Protein AF-A0A1V9YL66-F1 (afdb_monomer)

Sequence (326 aa):
MKLTAFVGAGLKQDRLPFLRGTVTDGTGNHASHRTRFNYDLHEAI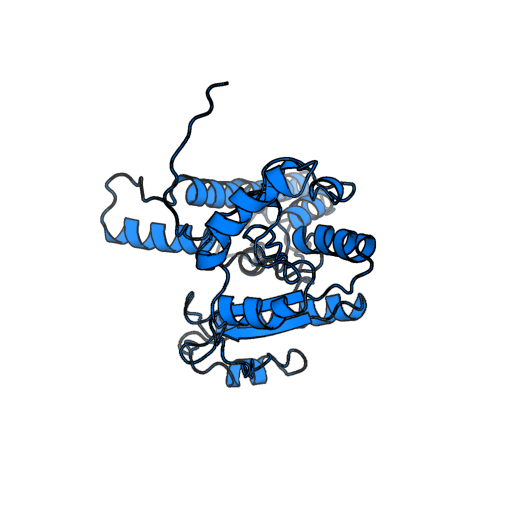PAANALNQPLRVLFTVNTTATPMSERHLAFHLEGLVDVRAALVRKHIPFHAVHCAAEGPSPVDVVAALGRKASVVAVSPAPVLQVEADVVVHVAIGSKREEYSNGTIRPKFKALLPQYLGPQNVPLALSLPPLNLGASVDELLAHAPDVDRSVARVRPYLGGESTFLADKLLDYETEHNKPDKKDATSNVSPYLRYGNISPVDVALRVPATQGPEPSMTLSRNHMIDEMVVRRELAVNFCWYNRHGGFGSGGEAAGEIRRRTCASIVGRPTGVFEKRGYSI

Organism: Achlya hypogyna (NCBI:txid1202772)

Mean predicted aligned error: 12.2 Å

InterPro domains:
  IPR014729 Rossmann-like alpha/beta/alpha sandwich fold [G3DSA:3.40.50.620] (29-137)
  IPR036134 Cryptochrome/DNA photolyase, FAD-binding domain-like superfamily [SSF48173] (210-293)
  IPR036155 Cryptochrome/photolyase, N-terminal domain superfamily [SSF52425] (33-177)
  IPR052219 DNA Photolyase Class-2 [PTHR10211] (32-290)

Solvent-accessible surface area (backbone atoms only — not comparable to full-atom values): 19749 Å² total; per-residue (Å²): 134,68,76,82,76,44,71,46,94,89,60,62,70,83,78,59,74,81,55,84,86,67,64,58,67,77,52,42,58,56,44,65,36,31,76,67,85,24,66,70,61,59,38,47,52,55,44,22,59,77,68,75,45,88,60,73,47,79,44,68,49,51,46,62,88,49,75,36,34,35,32,56,48,48,35,50,48,35,12,51,36,44,38,42,58,56,31,52,78,68,74,33,54,69,46,39,32,65,20,45,87,93,50,59,51,64,65,54,52,49,53,66,66,42,75,82,41,81,63,42,79,50,76,88,50,51,69,46,77,57,67,83,92,50,81,61,53,62,73,76,52,36,94,61,92,66,96,45,72,81,71,45,46,63,46,41,61,72,47,43,75,83,57,63,68,88,81,84,66,81,92,70,77,80,69,64,64,53,64,66,85,55,54,65,68,59,58,52,72,72,46,88,80,49,40,70,89,43,64,66,62,78,99,61,74,37,29,63,85,78,75,71,72,91,39,40,62,52,24,62,86,32,49,87,41,90,90,55,71,88,24,56,77,82,50,63,68,37,54,58,50,18,16,43,36,63,66,56,49,66,56,46,50,74,68,59,84,68,66,78,67,51,30,58,51,11,36,52,49,51,44,44,53,62,45,52,52,45,49,49,53,51,51,51,26,60,79,42,67,84,66,82,66,79,92,59,60,70,69,60,48,50,53,49,51,53,53,20,26,42,67,64,30,44,71,76,61,86,81,76,82,76,79,77,79,131

Nearest PDB structures (foldseek):
  8oy8-assembly1_A  TM=5.706E-01  e=8.422E-08  Methanosarcina mazei Go1
  7ye0-assembly1_A  TM=5.819E-01  e=7.953E-08  Methanosarcina mazei Go1
  8oy9-assembly1_A  TM=5.732E-01  e=1.494E-07  Methanosarcina mazei Go1
  4cdn-assembly1_A  TM=5.759E-01  e=1.989E-07  Methanosarcina mazei Go1
  1irx-assembly1_A  TM=5.275E-01  e=5.178E+00  Pyrococcus horikoshii

Radius of gyration: 22.97 Å; Cα contacts (8 Å, |Δi|>4): 383; chains: 1; bounding box: 64×50×69 Å

Secondary structure (DSSP, 8-state):
--GGGG--TT--GGGS---TTPPB-S--------STT-HHHHHHHHHHHHTT----EEEEEETTTS--BHHHHHHHHHHHHHHHHHHHTTT--EEEEEE-TTS--HHHHHHHHHTT-S-B--SSSPPB----SSSS-HHHH-SS---SHHHHHHHHHHHHHHH-S-----S-----B--TTS-HHHHHHT-TT-BTTS---SSS--STT---GGGSTTHHHHTT-TTSS--S---HHHHHHTSS-HHHHHHHHHH---STTHHHHHHHHHHIIIIIIHHHHHHHHHHTTT----SS-HHHHHHHHHHHHHHH--BSS---------

Foldseek 3Di:
DDLLVQQDPPDDPVVAPQPPDFDFPPLALPDQLAPPPPVLNVSQVSVCVVVVHAAEAEEEAECPSPPAAQALLLQLLLSNLQSCVVCVVVVHHYWYFYAYPPADDPVRVCVLVCLPPQWAQDPPDHTDGDDNPDQDDPCQQDVDDDPDCVVSVVSVVVCNVVRDDPPPPPNDRPRVIQPSVDDSVVSSVPHPRHHHPDHHDDVRHHALPDDQLPLQLCQLPPVPPPPDDPNHRPCVSCVLNNRYDLVNLLVVLVVRDDDPDSSVNSSVVSNCVSPVVVVVLLVVLVVCQPQPDPDDDPVVSVVSNSVSCNNPGHTPDDPPPPDDDD

pLDDT: mean 71.87, std 18.45, range [24.72, 95.12]

Structure (mmCIF, N/CA/C/O backbone):
data_AF-A0A1V9YL66-F1
#
_entry.id   AF-A0A1V9YL66-F1
#
loop_
_atom_site.group_PDB
_atom_site.id
_atom_site.type_symbol
_atom_site.label_atom_id
_atom_site.label_alt_id
_atom_site.label_comp_id
_atom_site.label_asym_id
_atom_site.label_entity_id
_atom_site.label_seq_id
_atom_site.pdbx_PDB_ins_code
_atom_site.Cartn_x
_atom_site.Cartn_y
_atom_site.Cartn_z
_atom_site.occupancy
_atom_site.B_iso_or_equiv
_atom_site.auth_seq_id
_atom_site.auth_comp_id
_atom_site.auth_asym_id
_atom_site.auth_atom_id
_atom_site.pdbx_PDB_model_num
ATOM 1 N N . MET A 1 1 ? -27.758 -2.583 -10.943 1.00 39.78 1 MET A N 1
ATOM 2 C CA . MET A 1 1 ? -27.477 -2.526 -9.489 1.00 39.78 1 MET A CA 1
ATOM 3 C C . MET A 1 1 ? -26.640 -1.279 -9.213 1.00 39.78 1 MET A C 1
ATOM 5 O O . MET A 1 1 ? -25.681 -1.060 -9.940 1.00 39.78 1 MET A O 1
ATOM 9 N N . LYS A 1 2 ? -27.021 -0.398 -8.275 1.00 35.53 2 LYS A N 1
ATOM 10 C CA . LYS A 1 2 ? -26.207 0.796 -7.965 1.00 35.53 2 LYS A CA 1
ATOM 11 C C . LYS A 1 2 ? -25.038 0.376 -7.070 1.00 35.53 2 LYS A C 1
ATOM 13 O O . LYS A 1 2 ? -25.283 -0.185 -6.010 1.00 35.53 2 LYS A O 1
ATOM 18 N N . LEU A 1 3 ? -23.799 0.682 -7.466 1.00 40.50 3 LEU A N 1
ATOM 19 C CA . LEU A 1 3 ? -22.595 0.369 -6.678 1.00 40.50 3 LEU A CA 1
ATOM 20 C C . LEU A 1 3 ? -22.599 0.983 -5.263 1.00 40.50 3 LEU A C 1
ATOM 22 O O . LEU A 1 3 ? -21.944 0.468 -4.367 1.00 40.50 3 LEU A O 1
ATOM 26 N N . THR A 1 4 ? -23.393 2.032 -5.028 1.00 41.69 4 THR A N 1
ATOM 27 C CA . THR A 1 4 ? -23.610 2.619 -3.694 1.00 41.69 4 THR A CA 1
ATOM 28 C C . THR A 1 4 ? -24.264 1.655 -2.698 1.00 41.69 4 THR A C 1
ATOM 30 O O . THR A 1 4 ? -24.283 1.947 -1.509 1.00 41.69 4 THR A O 1
ATOM 33 N N . ALA A 1 5 ? -24.809 0.526 -3.160 1.00 44.84 5 ALA A N 1
ATOM 34 C CA . ALA A 1 5 ? -25.369 -0.518 -2.306 1.00 44.84 5 ALA A CA 1
ATOM 35 C C . ALA A 1 5 ? -24.302 -1.427 -1.661 1.00 44.84 5 ALA A C 1
ATOM 37 O O . ALA A 1 5 ? -24.663 -2.262 -0.838 1.00 44.84 5 ALA A O 1
ATOM 38 N N . PHE A 1 6 ? -23.020 -1.288 -2.025 1.00 47.62 6 PHE A N 1
ATOM 39 C CA . PHE A 1 6 ? -21.940 -2.148 -1.524 1.00 47.62 6 PHE A CA 1
ATOM 40 C C . PHE A 1 6 ? -21.146 -1.570 -0.351 1.00 47.62 6 PHE A C 1
ATOM 42 O O . PHE A 1 6 ? -20.291 -2.285 0.156 1.00 47.62 6 PHE A O 1
ATOM 49 N N . VAL A 1 7 ? -21.436 -0.338 0.097 1.00 45.75 7 VAL A N 1
ATOM 50 C CA . VAL A 1 7 ? -20.696 0.282 1.209 1.00 45.75 7 VAL A CA 1
ATOM 51 C C . VAL A 1 7 ? -20.862 -0.569 2.464 1.00 45.75 7 VAL A C 1
ATOM 53 O O . VAL A 1 7 ? -21.953 -0.632 3.037 1.00 45.75 7 VAL A O 1
ATOM 56 N N . GLY A 1 8 ? -19.785 -1.244 2.869 1.00 47.09 8 GLY A N 1
ATOM 57 C CA . GLY A 1 8 ? -19.780 -2.106 4.043 1.00 47.09 8 GLY A CA 1
ATOM 58 C C . GLY A 1 8 ? -20.113 -1.331 5.322 1.00 47.09 8 GLY A C 1
ATOM 59 O O . GLY A 1 8 ? -19.800 -0.144 5.458 1.00 47.09 8 GLY A O 1
ATOM 60 N N . ALA A 1 9 ? -20.735 -2.004 6.295 1.00 43.91 9 ALA A N 1
ATOM 61 C CA . ALA A 1 9 ? -21.016 -1.409 7.600 1.00 43.91 9 ALA A CA 1
ATOM 62 C C . ALA A 1 9 ? -19.718 -0.858 8.233 1.00 43.91 9 ALA A C 1
ATOM 64 O O . ALA A 1 9 ? -18.740 -1.585 8.385 1.00 43.91 9 ALA A O 1
ATOM 65 N N . GLY A 1 10 ? -19.706 0.432 8.591 1.00 42.25 10 GLY A N 1
ATOM 66 C CA . GLY A 1 10 ? -18.566 1.100 9.237 1.00 42.25 10 GLY A CA 1
ATOM 67 C C . GLY A 1 10 ? -17.647 1.916 8.315 1.00 42.25 10 GLY A C 1
ATOM 68 O O . GLY A 1 10 ? -16.822 2.678 8.825 1.00 42.25 10 GLY A O 1
ATOM 69 N N . LEU A 1 11 ? -17.799 1.842 6.986 1.00 41.91 11 LEU A N 1
ATOM 70 C CA . LEU A 1 11 ? -17.103 2.747 6.067 1.00 41.91 11 LEU A CA 1
ATOM 71 C C . LEU A 1 11 ? -17.924 4.031 5.854 1.00 41.91 11 LEU A C 1
ATOM 73 O O . LEU A 1 11 ? -19.097 3.980 5.488 1.00 41.91 11 LEU A O 1
ATOM 77 N N . LYS A 1 12 ? -17.316 5.207 6.053 1.00 41.16 12 LYS A N 1
ATOM 78 C CA . LYS A 1 12 ? -17.961 6.475 5.670 1.00 41.16 12 LYS A CA 1
ATOM 79 C C . LYS A 1 12 ? -18.034 6.566 4.143 1.00 41.16 12 LYS A C 1
ATOM 81 O O . LYS A 1 12 ? -17.006 6.401 3.491 1.00 41.16 12 LYS A O 1
ATOM 86 N N . GLN A 1 13 ? -19.210 6.888 3.598 1.00 39.47 13 GLN A N 1
ATOM 87 C CA . GLN A 1 13 ? -19.434 7.025 2.148 1.00 39.47 13 GLN A CA 1
ATOM 88 C C . GLN A 1 13 ? -18.442 7.998 1.484 1.00 39.47 13 GLN A C 1
ATOM 90 O O . GLN A 1 13 ? -17.971 7.729 0.384 1.00 39.47 13 GLN A O 1
ATOM 95 N N . ASP A 1 14 ? -18.024 9.052 2.193 1.00 43.09 14 ASP A N 1
ATOM 96 C CA . ASP A 1 14 ? -17.070 10.060 1.700 1.00 43.09 14 ASP A CA 1
ATOM 97 C C . ASP A 1 14 ? -15.644 9.523 1.470 1.00 43.09 14 ASP A C 1
ATOM 99 O O . ASP A 1 14 ? -14.830 10.182 0.826 1.00 43.09 14 ASP A O 1
ATOM 103 N N . ARG A 1 15 ? -15.315 8.324 1.979 1.00 43.88 15 ARG A N 1
ATOM 104 C CA . ARG A 1 15 ? -14.031 7.655 1.692 1.00 43.88 15 ARG A CA 1
ATOM 105 C C . ARG A 1 15 ? -13.979 7.024 0.303 1.00 43.88 15 ARG A C 1
ATOM 107 O O . ARG A 1 15 ? -12.892 6.675 -0.145 1.00 43.88 15 ARG A O 1
ATOM 114 N N . LEU A 1 16 ? -15.122 6.889 -0.365 1.00 47.81 16 LEU A N 1
ATOM 115 C CA . LEU A 1 16 ? -15.238 6.390 -1.729 1.00 47.81 16 LEU A CA 1
ATOM 116 C C . LEU A 1 16 ? -15.661 7.551 -2.635 1.00 47.81 16 LEU A C 1
ATOM 118 O O . LEU A 1 16 ? -16.835 7.636 -3.008 1.00 47.81 16 LEU A O 1
ATOM 122 N N . PRO A 1 17 ? -14.753 8.478 -3.002 1.00 44.56 17 PRO A N 1
ATOM 123 C CA . PRO A 1 17 ? -15.073 9.447 -4.033 1.00 44.56 17 PRO A CA 1
ATOM 124 C C . PRO A 1 17 ? -15.334 8.676 -5.332 1.00 44.56 17 PRO A C 1
ATOM 126 O O . PRO A 1 17 ? -14.414 8.210 -6.002 1.00 44.56 17 PRO A O 1
ATOM 129 N N . PHE A 1 18 ? -16.611 8.509 -5.681 1.00 39.12 18 PHE A N 1
ATOM 130 C CA . PHE A 1 18 ? -17.033 7.904 -6.938 1.00 39.12 18 PHE A CA 1
ATOM 131 C C . PHE A 1 18 ? -16.699 8.859 -8.089 1.00 39.12 18 PHE A C 1
ATOM 133 O O . PHE A 1 18 ? -17.558 9.578 -8.599 1.00 39.12 18 PHE A O 1
ATOM 140 N N . LEU A 1 19 ? -15.440 8.878 -8.517 1.00 33.19 19 LEU A N 1
ATOM 141 C CA . LEU A 1 19 ? -15.048 9.542 -9.750 1.00 33.19 19 LEU A CA 1
ATOM 142 C C . LEU A 1 19 ? -15.409 8.620 -10.913 1.00 33.19 19 LEU A C 1
ATOM 144 O O . LEU A 1 19 ? -14.690 7.682 -11.247 1.00 33.19 19 LEU A O 1
ATOM 148 N N . ARG A 1 20 ? -16.565 8.864 -11.532 1.00 30.34 20 ARG A N 1
ATOM 149 C CA . ARG A 1 20 ? -16.892 8.240 -12.817 1.00 30.34 20 ARG A CA 1
ATOM 150 C C . ARG A 1 20 ? -15.917 8.765 -13.874 1.00 30.34 20 ARG A C 1
ATOM 152 O O . ARG A 1 20 ? -16.016 9.920 -14.267 1.00 30.34 20 ARG A O 1
ATOM 159 N N . GLY A 1 21 ? -15.026 7.903 -14.362 1.00 31.45 21 GLY A N 1
ATOM 160 C CA . GLY A 1 21 ? -14.391 8.081 -15.671 1.00 31.45 21 GLY A CA 1
ATOM 161 C C . GLY A 1 21 ? -13.196 9.035 -15.764 1.00 31.45 21 GLY A C 1
ATOM 162 O O . GLY A 1 21 ? -12.987 9.601 -16.832 1.00 31.45 21 GLY A O 1
ATOM 163 N N . THR A 1 22 ? -12.380 9.203 -14.720 1.00 32.69 22 THR A N 1
ATOM 164 C CA . THR A 1 22 ? -11.077 9.881 -14.871 1.00 32.69 22 THR A CA 1
ATOM 165 C C . THR A 1 22 ? -9.938 8.871 -14.879 1.00 32.69 22 THR A C 1
ATOM 167 O O . THR A 1 22 ? -9.706 8.192 -13.880 1.00 32.69 22 THR A O 1
ATOM 170 N N . VAL A 1 23 ? -9.218 8.802 -16.001 1.00 35.94 23 VAL A N 1
ATOM 171 C CA . VAL A 1 23 ? -7.946 8.082 -16.114 1.00 35.94 23 VAL A CA 1
ATOM 172 C C . VAL A 1 23 ? -6.926 8.809 -15.236 1.00 35.94 23 VAL A C 1
ATOM 174 O O . VAL A 1 23 ? -6.633 9.986 -15.448 1.00 35.94 23 VAL A O 1
ATOM 177 N N . THR A 1 24 ? -6.425 8.131 -14.210 1.00 39.22 24 THR A N 1
ATOM 178 C CA . THR A 1 24 ? -5.168 8.510 -13.564 1.00 39.22 24 THR A CA 1
ATOM 179 C C . THR A 1 24 ? -4.056 7.743 -14.264 1.00 39.22 24 THR A C 1
ATOM 181 O O . THR A 1 24 ? -4.248 6.602 -14.680 1.00 39.22 24 THR A O 1
ATOM 184 N N . ASP A 1 25 ? -2.891 8.356 -14.436 1.00 40.31 25 ASP A N 1
ATOM 185 C CA . ASP A 1 25 ? -1.799 7.789 -15.235 1.00 40.31 25 ASP A CA 1
ATOM 186 C C . ASP A 1 25 ? -1.027 6.651 -14.547 1.00 40.31 25 ASP A C 1
ATOM 188 O O . ASP A 1 25 ? 0.090 6.324 -14.936 1.00 40.31 25 ASP A O 1
ATOM 192 N N . GLY A 1 26 ? -1.610 6.040 -13.512 1.00 41.19 26 GLY A N 1
ATOM 193 C CA . GLY A 1 26 ? -1.010 4.911 -12.806 1.00 41.19 26 GLY A CA 1
ATOM 194 C C . GLY A 1 26 ? 0.304 5.234 -12.083 1.00 41.19 26 GLY A C 1
ATOM 195 O O . GLY A 1 26 ? 0.971 4.308 -11.637 1.00 41.19 26 GLY A O 1
ATOM 196 N N . THR A 1 27 ? 0.695 6.509 -11.938 1.00 39.66 27 THR A N 1
ATOM 197 C CA . THR A 1 27 ? 1.982 6.890 -11.317 1.00 39.66 27 THR A CA 1
ATOM 198 C C . THR A 1 27 ? 1.946 6.988 -9.787 1.00 39.66 27 THR A C 1
ATOM 200 O O . THR A 1 27 ? 2.979 7.220 -9.158 1.00 39.66 27 THR A O 1
ATOM 203 N N . GLY A 1 28 ? 0.776 6.837 -9.158 1.00 41.44 28 GLY A N 1
ATOM 204 C CA . GLY A 1 28 ? 0.654 6.919 -7.702 1.00 41.44 28 GLY A CA 1
ATOM 205 C C . GLY A 1 28 ? 1.204 5.661 -7.029 1.00 41.44 28 GLY A C 1
ATOM 206 O O . GLY A 1 28 ? 0.631 4.588 -7.177 1.00 41.44 28 GLY A O 1
ATOM 207 N N . ASN A 1 29 ? 2.262 5.798 -6.225 1.00 47.28 29 ASN A N 1
ATOM 208 C CA . ASN A 1 29 ? 2.879 4.678 -5.495 1.00 47.28 29 ASN A CA 1
ATOM 209 C C . ASN A 1 29 ? 2.152 4.318 -4.186 1.00 47.28 29 ASN A C 1
ATOM 211 O O . ASN A 1 29 ? 2.674 3.558 -3.371 1.00 47.28 29 ASN A O 1
ATOM 215 N N . HIS A 1 30 ? 0.959 4.868 -3.949 1.00 52.59 30 HIS A N 1
ATOM 216 C CA . HIS A 1 30 ? 0.175 4.597 -2.746 1.00 52.59 30 HIS A CA 1
ATOM 217 C C . HIS A 1 30 ? -0.692 3.357 -2.919 1.00 52.59 30 HIS A C 1
ATOM 219 O O . HIS A 1 30 ? -1.918 3.424 -2.935 1.00 52.59 30 HIS A O 1
ATOM 225 N N . ALA A 1 31 ? -0.033 2.213 -3.023 1.00 61.22 31 ALA A N 1
ATOM 226 C CA . ALA A 1 31 ? -0.700 0.940 -2.872 1.00 61.22 31 ALA A CA 1
ATOM 227 C C . ALA A 1 31 ? -0.793 0.571 -1.389 1.00 61.22 31 ALA A C 1
ATOM 229 O O . ALA A 1 31 ? 0.156 0.719 -0.621 1.00 61.22 31 ALA A O 1
ATOM 230 N N . SER A 1 32 ? -1.954 0.081 -0.966 1.00 73.00 32 SER A N 1
ATOM 231 C CA . SER A 1 32 ? -2.136 -0.450 0.383 1.00 73.00 32 SER A CA 1
ATOM 232 C C . SER A 1 32 ? -1.614 -1.888 0.443 1.00 73.00 32 SER A C 1
ATOM 234 O O . SER A 1 32 ? -2.398 -2.818 0.275 1.00 73.00 32 SER A O 1
ATOM 236 N N . HIS A 1 33 ? -0.306 -2.077 0.672 1.00 80.94 33 HIS A N 1
ATOM 237 C CA . HIS A 1 33 ? 0.353 -3.394 0.802 1.00 80.94 33 HIS A CA 1
ATOM 238 C C . HIS A 1 33 ? 0.027 -4.078 2.125 1.00 80.94 33 HIS A C 1
ATOM 240 O O . HIS A 1 33 ? 0.899 -4.421 2.919 1.00 80.94 33 HIS A O 1
ATOM 246 N N . ARG A 1 34 ? -1.264 -4.227 2.381 1.00 85.88 34 ARG A N 1
ATOM 247 C CA . ARG A 1 34 ? -1.788 -4.792 3.607 1.00 85.88 34 ARG A CA 1
ATOM 248 C C . ARG A 1 34 ? -3.172 -5.369 3.376 1.00 85.88 34 ARG A C 1
ATOM 250 O O . ARG A 1 34 ? -3.897 -4.954 2.475 1.00 85.88 34 ARG A O 1
ATOM 257 N N . THR A 1 35 ? -3.574 -6.274 4.241 1.00 85.38 35 THR A N 1
ATOM 258 C CA . THR A 1 35 ? -4.900 -6.865 4.339 1.00 85.38 35 THR A CA 1
ATOM 259 C C . THR A 1 35 ? -5.673 -6.242 5.496 1.00 85.38 35 THR A C 1
ATOM 261 O O . THR A 1 35 ? -6.892 -6.090 5.417 1.00 85.38 35 THR A O 1
ATOM 264 N N . ARG A 1 36 ? -4.980 -5.817 6.560 1.00 81.50 36 ARG A N 1
ATOM 265 C CA . ARG A 1 36 ? -5.571 -5.115 7.705 1.00 81.50 36 ARG A CA 1
ATOM 266 C C . ARG A 1 36 ? -5.806 -3.644 7.394 1.00 81.50 36 ARG A C 1
ATOM 268 O O . ARG A 1 36 ? -4.927 -2.963 6.874 1.00 81.50 36 ARG A O 1
ATOM 275 N N . PHE A 1 37 ? -6.986 -3.128 7.749 1.00 75.56 37 PHE A N 1
ATOM 276 C CA . PHE A 1 37 ? -7.368 -1.732 7.477 1.00 75.56 37 PHE A CA 1
ATOM 277 C C . PHE A 1 37 ? -7.086 -1.319 6.016 1.00 75.56 37 PHE A C 1
ATOM 279 O O . PHE A 1 37 ? -6.631 -0.204 5.728 1.00 75.56 37 PHE A O 1
ATOM 286 N N . ASN A 1 38 ? -7.298 -2.263 5.097 1.00 78.19 38 ASN A N 1
ATOM 287 C CA . ASN A 1 38 ? -7.313 -2.029 3.666 1.00 78.19 38 ASN A CA 1
ATOM 288 C C . ASN A 1 38 ? -8.772 -1.860 3.250 1.00 78.19 38 ASN A C 1
ATOM 290 O O . ASN A 1 38 ? -9.526 -2.830 3.206 1.00 78.19 38 ASN A O 1
ATOM 294 N N . TYR A 1 39 ? -9.165 -0.614 3.004 1.00 69.06 39 TYR A N 1
ATOM 295 C CA . TYR A 1 39 ? -10.541 -0.287 2.653 1.00 69.06 39 TYR A CA 1
ATOM 296 C C . TYR A 1 39 ? -10.926 -0.818 1.272 1.00 69.06 39 TYR A C 1
ATOM 298 O O . TYR A 1 39 ? -12.052 -1.266 1.104 1.00 69.06 39 TYR A O 1
ATOM 306 N N . ASP A 1 40 ? -9.984 -0.884 0.331 1.00 72.75 40 ASP A N 1
ATOM 307 C CA . ASP A 1 40 ? -10.237 -1.441 -1.001 1.00 72.75 40 ASP A CA 1
ATOM 308 C C . ASP A 1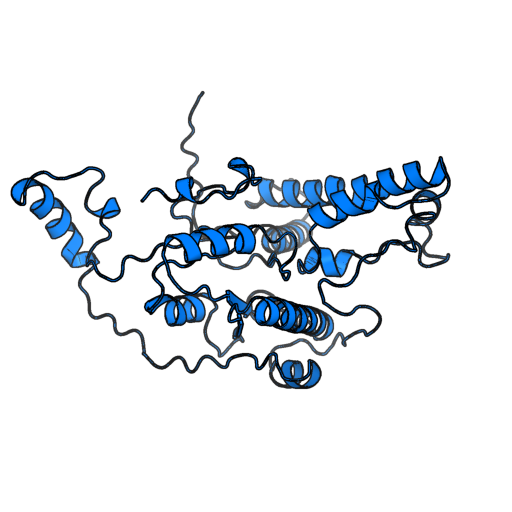 40 ? -10.595 -2.928 -0.896 1.00 72.75 40 ASP A C 1
ATOM 310 O O . ASP A 1 40 ? -11.582 -3.389 -1.468 1.00 72.75 40 ASP A O 1
ATOM 314 N N . LEU A 1 41 ? -9.841 -3.677 -0.085 1.00 74.44 41 LEU A N 1
ATOM 315 C CA . LEU A 1 41 ? -10.129 -5.084 0.191 1.00 74.44 41 LEU A CA 1
ATOM 316 C C . LEU A 1 41 ? -11.422 -5.259 1.007 1.00 74.44 41 LEU A C 1
ATOM 318 O O . LEU A 1 41 ? -12.175 -6.201 0.762 1.00 74.44 41 LEU A O 1
ATOM 322 N N . HIS A 1 42 ? -11.685 -4.354 1.958 1.00 70.75 42 HIS A N 1
ATOM 323 C CA . HIS A 1 42 ? -12.900 -4.357 2.778 1.00 70.75 42 HIS A CA 1
ATOM 324 C C . HIS A 1 42 ? -14.170 -4.201 1.941 1.00 70.75 42 HIS A C 1
ATOM 326 O O . HIS A 1 42 ? -15.173 -4.817 2.275 1.00 70.75 42 HIS A O 1
ATOM 332 N N . GLU A 1 43 ? -14.124 -3.429 0.855 1.00 66.81 43 GLU A N 1
ATOM 333 C CA . GLU A 1 43 ? -15.258 -3.244 -0.058 1.00 66.81 43 GLU A CA 1
ATOM 334 C C . GLU A 1 43 ? -15.319 -4.327 -1.144 1.00 66.81 43 GLU A C 1
ATOM 336 O O . GLU A 1 43 ? -16.400 -4.789 -1.518 1.00 66.81 43 GLU A O 1
ATOM 341 N N . ALA A 1 44 ? -14.164 -4.796 -1.624 1.00 72.75 44 ALA A N 1
ATOM 342 C CA . ALA A 1 44 ? -14.105 -5.822 -2.660 1.00 72.75 44 ALA A CA 1
ATOM 343 C C . ALA A 1 44 ? -14.675 -7.175 -2.195 1.00 72.75 44 ALA A C 1
ATOM 345 O O . ALA A 1 44 ? -15.308 -7.874 -2.987 1.00 72.75 44 ALA A O 1
ATOM 346 N N . ILE A 1 45 ? -14.484 -7.546 -0.922 1.00 77.06 45 ILE A N 1
ATOM 347 C CA . ILE A 1 45 ? -14.977 -8.822 -0.375 1.00 77.06 45 ILE A CA 1
ATOM 348 C C . ILE A 1 45 ? -16.521 -8.880 -0.351 1.00 77.06 45 ILE A C 1
ATOM 350 O O . ILE A 1 45 ? -17.077 -9.801 -0.954 1.00 77.06 45 ILE A O 1
ATOM 354 N N . PRO A 1 46 ? -17.252 -7.932 0.275 1.00 68.38 46 PRO A N 1
ATOM 355 C CA . PRO A 1 46 ? -18.712 -7.898 0.225 1.00 68.38 46 PRO A CA 1
ATOM 356 C C . PRO A 1 46 ? -19.263 -7.809 -1.197 1.00 68.38 46 PRO A C 1
ATOM 358 O O . PRO A 1 46 ? -20.245 -8.483 -1.499 1.00 68.38 46 PRO A O 1
ATOM 361 N N . ALA A 1 47 ? -18.629 -7.029 -2.081 1.00 68.50 47 ALA A N 1
ATOM 362 C CA . ALA A 1 47 ? -19.051 -6.928 -3.476 1.00 68.50 47 ALA A CA 1
ATOM 363 C C . ALA A 1 47 ? -18.950 -8.280 -4.202 1.00 68.50 47 ALA A C 1
ATOM 365 O O . ALA A 1 47 ? -19.904 -8.698 -4.856 1.00 68.50 47 ALA A O 1
ATOM 366 N N . ALA A 1 48 ? -17.835 -8.998 -4.041 1.00 72.62 48 ALA A N 1
ATOM 367 C CA . ALA A 1 48 ? -17.660 -10.335 -4.604 1.00 72.62 48 ALA A CA 1
ATOM 368 C C . ALA A 1 48 ? -18.693 -11.333 -4.049 1.00 72.62 48 ALA A C 1
ATOM 370 O O . ALA A 1 48 ? -19.328 -12.053 -4.822 1.00 72.62 48 ALA A O 1
ATOM 371 N N . ASN A 1 49 ? -18.933 -11.308 -2.732 1.00 77.81 49 ASN A N 1
ATOM 372 C CA . ASN A 1 49 ? -19.930 -12.159 -2.075 1.00 77.81 49 ASN A CA 1
ATOM 373 C C . ASN A 1 49 ? -21.350 -11.890 -2.595 1.00 77.81 49 ASN A C 1
ATOM 375 O O . ASN A 1 49 ? -22.079 -12.823 -2.917 1.00 77.81 49 ASN A O 1
ATOM 379 N N . ALA A 1 50 ? -21.739 -10.621 -2.713 1.00 71.19 50 ALA A N 1
ATOM 380 C CA . ALA A 1 50 ? -23.060 -10.227 -3.198 1.00 71.19 50 ALA A CA 1
ATOM 381 C C . ALA A 1 50 ? -23.280 -10.569 -4.682 1.00 71.19 50 ALA A C 1
ATOM 383 O O . ALA A 1 50 ? -24.407 -10.839 -5.090 1.00 71.19 50 ALA A O 1
ATOM 384 N N . LEU A 1 51 ? -22.212 -10.579 -5.484 1.00 71.81 51 LEU A N 1
ATOM 385 C CA . LEU A 1 51 ? -22.242 -11.015 -6.883 1.00 71.81 51 LEU A CA 1
ATOM 386 C C . LEU A 1 51 ? -22.121 -12.539 -7.042 1.00 71.81 51 LEU A C 1
ATOM 388 O O . LEU A 1 51 ? -22.237 -13.038 -8.161 1.00 71.81 51 LEU A O 1
ATOM 392 N N . ASN A 1 52 ? -21.882 -13.273 -5.950 1.00 76.75 52 ASN A N 1
ATOM 393 C CA . ASN A 1 52 ? -21.559 -14.699 -5.954 1.00 76.75 52 ASN A CA 1
ATOM 394 C C . ASN A 1 52 ? -20.407 -15.037 -6.927 1.00 76.75 52 ASN A C 1
ATOM 396 O O . ASN A 1 52 ? -20.467 -16.009 -7.680 1.00 76.75 52 ASN A O 1
ATOM 400 N N . GLN A 1 53 ? -19.374 -14.187 -6.948 1.00 80.38 53 GLN A N 1
ATOM 401 C CA . GLN A 1 53 ? -18.185 -14.327 -7.794 1.00 80.38 53 GLN A CA 1
ATOM 402 C C . GLN A 1 53 ? -16.923 -14.490 -6.932 1.00 80.38 53 GLN A C 1
ATOM 404 O O . GLN A 1 53 ? -16.848 -13.926 -5.840 1.00 80.38 53 GLN A O 1
ATOM 409 N N . PRO A 1 54 ? -15.893 -15.214 -7.406 1.00 81.69 54 PRO A N 1
ATOM 410 C CA . PRO A 1 54 ? -14.618 -15.294 -6.703 1.00 81.69 54 PRO A CA 1
ATOM 411 C C . PRO A 1 54 ? -13.876 -13.949 -6.738 1.00 81.69 54 PRO A C 1
ATOM 413 O O . PRO A 1 54 ? -13.712 -13.348 -7.801 1.00 81.69 54 PRO A O 1
ATOM 416 N N . LEU A 1 55 ? -13.348 -13.512 -5.592 1.00 82.44 55 LEU A N 1
ATOM 417 C CA . LEU A 1 55 ? -12.446 -12.360 -5.518 1.00 82.44 55 LEU A CA 1
ATOM 418 C C . LEU A 1 55 ? -11.008 -12.785 -5.830 1.00 82.44 55 LEU A C 1
ATOM 420 O O . LEU A 1 55 ? -10.515 -13.763 -5.275 1.00 82.44 55 LEU A O 1
ATOM 424 N N . ARG A 1 56 ? -10.310 -12.015 -6.666 1.00 86.50 56 ARG A N 1
ATOM 425 C CA . ARG A 1 56 ? -8.865 -12.141 -6.895 1.00 86.50 56 ARG A CA 1
ATOM 426 C C . ARG A 1 56 ? -8.207 -10.786 -6.706 1.00 86.50 56 ARG A C 1
ATOM 428 O O . ARG A 1 56 ? -8.773 -9.772 -7.101 1.00 86.50 56 ARG A O 1
ATOM 435 N N . VAL A 1 57 ? -7.009 -10.781 -6.140 1.00 85.50 57 VAL A N 1
ATOM 436 C CA . VAL A 1 57 ? -6.211 -9.566 -5.959 1.00 85.50 57 VAL A CA 1
ATOM 437 C C . VAL A 1 57 ? -5.040 -9.603 -6.933 1.00 85.50 57 VAL A C 1
ATOM 439 O O . VAL A 1 57 ? -4.351 -10.617 -7.050 1.00 85.50 57 VAL A O 1
ATOM 442 N N . LEU A 1 58 ? -4.825 -8.497 -7.639 1.00 85.12 58 LEU A N 1
ATOM 443 C CA . LEU A 1 58 ? -3.712 -8.297 -8.558 1.00 85.12 58 LEU A CA 1
ATOM 444 C C . LEU A 1 58 ? -2.884 -7.105 -8.088 1.00 85.12 58 LEU A C 1
ATOM 446 O O . LEU A 1 58 ? -3.438 -6.061 -7.752 1.00 85.12 58 LEU A O 1
ATOM 450 N N . PHE A 1 59 ? -1.566 -7.252 -8.128 1.00 85.56 59 PHE A N 1
ATOM 451 C CA . PHE A 1 59 ? -0.625 -6.169 -7.911 1.00 85.56 59 PHE A CA 1
ATOM 452 C C . PHE A 1 59 ? 0.393 -6.075 -9.051 1.00 85.56 59 PHE A C 1
ATOM 454 O O . PHE A 1 59 ? 0.902 -7.087 -9.525 1.00 85.56 59 PHE A O 1
ATOM 461 N N . THR A 1 60 ? 0.719 -4.863 -9.491 1.00 83.75 60 THR A N 1
ATOM 462 C CA . THR A 1 60 ? 1.734 -4.628 -10.526 1.00 83.75 60 THR A CA 1
ATOM 463 C C . THR A 1 60 ? 2.879 -3.814 -9.945 1.00 83.75 60 THR A C 1
ATOM 465 O O . THR A 1 60 ? 2.679 -2.670 -9.543 1.00 83.75 60 THR A O 1
ATOM 468 N N . VAL A 1 61 ? 4.083 -4.381 -9.928 1.00 84.06 61 VAL A N 1
ATOM 469 C CA . VAL A 1 61 ? 5.307 -3.675 -9.537 1.00 84.06 61 VAL A CA 1
ATOM 470 C C . VAL A 1 61 ? 5.862 -2.994 -10.782 1.00 84.06 61 VAL A C 1
ATOM 472 O O . VAL A 1 61 ? 6.362 -3.682 -11.662 1.00 84.06 61 VAL A O 1
ATOM 475 N N . ASN A 1 62 ? 5.755 -1.670 -10.890 1.00 82.50 62 ASN A N 1
ATOM 476 C CA . ASN A 1 62 ? 6.246 -0.925 -12.053 1.00 82.50 62 ASN A CA 1
ATOM 477 C C . ASN A 1 62 ? 7.542 -0.168 -11.728 1.00 82.50 62 ASN A C 1
ATOM 479 O O . ASN A 1 62 ? 7.509 0.936 -11.183 1.00 82.50 62 ASN A O 1
ATOM 483 N N . THR A 1 63 ? 8.675 -0.756 -12.095 1.00 80.94 63 THR A N 1
ATOM 484 C CA . THR A 1 63 ? 10.022 -0.195 -11.890 1.00 80.94 63 THR A CA 1
ATOM 485 C C . THR A 1 63 ? 10.408 0.851 -12.938 1.00 80.94 63 THR A C 1
ATOM 487 O O . THR A 1 63 ? 11.368 1.588 -12.739 1.00 80.94 63 THR A O 1
ATOM 490 N N . THR A 1 64 ? 9.630 0.989 -14.016 1.00 75.81 64 THR A N 1
ATOM 491 C CA . THR A 1 64 ? 9.881 1.971 -15.086 1.00 75.81 64 THR A CA 1
ATOM 492 C C . THR A 1 64 ? 9.305 3.344 -14.756 1.00 75.81 64 THR A C 1
ATOM 494 O O . THR A 1 64 ? 9.978 4.363 -14.901 1.00 75.81 64 THR A O 1
ATOM 497 N N . ALA A 1 65 ? 8.062 3.379 -14.264 1.00 68.38 65 ALA A N 1
ATOM 498 C CA . ALA A 1 65 ? 7.384 4.619 -13.895 1.00 68.38 65 ALA A CA 1
ATOM 499 C C . ALA A 1 65 ? 7.974 5.222 -12.617 1.00 68.38 65 ALA A C 1
ATOM 501 O O . ALA A 1 65 ? 8.054 6.443 -12.471 1.00 68.38 65 ALA A O 1
ATOM 502 N N . THR A 1 66 ? 8.404 4.358 -11.696 1.00 71.75 66 THR A N 1
ATOM 503 C CA . THR A 1 66 ? 9.124 4.753 -10.490 1.00 71.75 66 THR A CA 1
ATOM 504 C C . THR A 1 66 ? 10.397 3.927 -10.393 1.00 71.75 66 THR A C 1
ATOM 506 O O . THR A 1 66 ? 10.349 2.830 -9.837 1.00 71.75 66 THR A O 1
ATOM 509 N N . PRO A 1 67 ? 11.534 4.447 -10.888 1.00 78.38 67 PRO A N 1
ATOM 510 C CA . PRO A 1 67 ? 12.825 3.812 -10.676 1.00 78.38 67 PRO A CA 1
ATOM 511 C C . PRO A 1 67 ? 13.047 3.548 -9.186 1.00 78.38 67 PRO A C 1
ATOM 513 O O . PRO A 1 67 ? 12.890 4.446 -8.352 1.00 78.38 67 PRO A O 1
ATOM 516 N N . MET A 1 68 ? 13.379 2.303 -8.853 1.00 85.62 68 MET A N 1
ATOM 517 C CA . MET A 1 68 ? 13.629 1.869 -7.483 1.00 85.62 68 MET A CA 1
ATOM 518 C C . MET A 1 68 ? 15.048 1.342 -7.366 1.00 85.62 68 MET A C 1
ATOM 520 O O . MET A 1 68 ? 15.541 0.641 -8.249 1.00 85.62 68 MET A O 1
ATOM 524 N N . SER A 1 69 ? 15.680 1.639 -6.237 1.00 91.94 69 SER A N 1
ATOM 525 C CA . SER A 1 69 ? 16.883 0.919 -5.852 1.00 91.94 69 SER A CA 1
ATOM 526 C C . SER A 1 69 ? 16.555 -0.459 -5.290 1.00 91.94 69 SER A C 1
ATOM 528 O O . SER A 1 69 ? 15.423 -0.712 -4.863 1.00 91.94 69 SER A O 1
ATOM 530 N N . GLU A 1 70 ? 17.562 -1.326 -5.216 1.00 93.19 70 GLU A N 1
ATOM 531 C CA . GLU A 1 70 ? 17.454 -2.659 -4.622 1.00 93.19 70 GLU A CA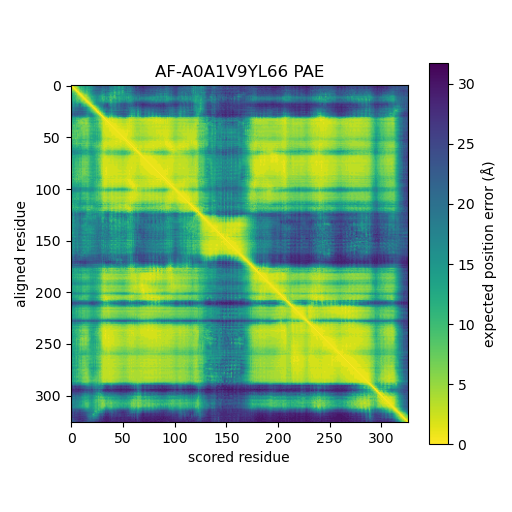 1
ATOM 532 C C . GLU A 1 70 ? 16.838 -2.590 -3.226 1.00 93.19 70 GLU A C 1
ATOM 534 O O . GLU A 1 70 ? 15.936 -3.359 -2.912 1.00 93.19 70 GLU A O 1
ATOM 539 N N . ARG A 1 71 ? 17.252 -1.610 -2.415 1.00 93.56 71 ARG A N 1
ATOM 540 C CA . ARG A 1 71 ? 16.676 -1.361 -1.090 1.00 93.56 71 ARG A CA 1
ATOM 541 C C . ARG A 1 71 ? 15.161 -1.219 -1.103 1.00 93.56 71 ARG A C 1
ATOM 543 O O . ARG A 1 71 ? 14.476 -1.825 -0.284 1.00 93.56 71 ARG A O 1
ATOM 550 N N . HIS A 1 72 ? 14.656 -0.378 -1.995 1.00 90.94 72 HIS A N 1
ATOM 551 C CA . HIS A 1 72 ? 13.236 -0.069 -2.073 1.00 90.94 72 HIS A CA 1
ATOM 552 C C . HIS A 1 72 ? 12.449 -1.246 -2.644 1.00 90.94 72 HIS A C 1
ATOM 554 O O . HIS A 1 72 ? 11.408 -1.601 -2.095 1.00 90.94 72 HIS A O 1
ATOM 560 N N . LEU A 1 73 ? 12.967 -1.877 -3.702 1.00 91.44 73 LEU A N 1
ATOM 561 C CA . LEU A 1 73 ? 12.320 -3.030 -4.316 1.00 91.44 73 LEU A CA 1
ATOM 562 C C . LEU A 1 73 ? 12.278 -4.223 -3.355 1.00 91.44 73 LEU A C 1
ATOM 564 O O . LEU A 1 73 ? 11.234 -4.852 -3.223 1.00 91.44 73 LEU A O 1
ATOM 568 N N . ALA A 1 74 ? 13.364 -4.493 -2.629 1.00 93.38 74 ALA A N 1
ATOM 569 C CA . ALA A 1 74 ? 13.413 -5.554 -1.629 1.00 93.38 74 ALA A CA 1
ATOM 570 C C . ALA A 1 74 ? 12.330 -5.371 -0.558 1.00 93.38 74 ALA A C 1
ATOM 572 O O . ALA A 1 74 ? 11.535 -6.279 -0.335 1.00 93.38 74 ALA A O 1
ATOM 573 N N . PHE A 1 75 ? 12.243 -4.173 0.034 1.00 92.31 75 PHE A N 1
ATOM 574 C CA . PHE A 1 75 ? 11.231 -3.854 1.045 1.00 92.31 75 PHE A CA 1
ATOM 575 C C . PHE A 1 75 ? 9.801 -3.998 0.499 1.00 92.31 75 PHE A C 1
ATOM 577 O O . PHE A 1 75 ? 8.889 -4.471 1.179 1.00 92.31 75 PHE A O 1
ATOM 584 N N . HIS A 1 76 ? 9.598 -3.615 -0.762 1.00 89.19 76 HIS A N 1
ATOM 585 C CA . HIS A 1 76 ? 8.318 -3.748 -1.445 1.00 89.19 76 HIS A CA 1
ATOM 586 C C . HIS A 1 76 ? 7.928 -5.220 -1.660 1.00 89.19 76 HIS A C 1
ATOM 588 O O . HIS A 1 76 ? 6.798 -5.604 -1.356 1.00 89.19 76 HIS A O 1
ATOM 594 N N . LEU A 1 77 ? 8.867 -6.049 -2.131 1.00 91.69 77 LEU A N 1
ATOM 595 C CA . LEU A 1 77 ? 8.682 -7.485 -2.360 1.00 91.69 77 LEU A CA 1
ATOM 596 C C . LEU A 1 77 ? 8.432 -8.249 -1.054 1.00 91.69 77 LEU A C 1
ATOM 598 O O . LEU A 1 77 ? 7.544 -9.096 -1.018 1.00 91.69 77 LEU A O 1
ATOM 602 N N . GLU A 1 78 ? 9.148 -7.916 0.022 1.00 92.56 78 GLU A N 1
ATOM 603 C CA . GLU A 1 78 ? 8.900 -8.452 1.369 1.00 92.56 78 GLU A CA 1
ATOM 604 C C . GLU A 1 78 ? 7.442 -8.220 1.795 1.00 92.56 78 GLU A C 1
ATOM 606 O O . GLU A 1 78 ? 6.749 -9.159 2.188 1.00 92.56 78 GLU A O 1
ATOM 611 N N . GLY A 1 79 ? 6.933 -6.996 1.606 1.00 91.25 79 GLY A N 1
ATOM 612 C CA . GLY A 1 79 ? 5.530 -6.676 1.873 1.00 91.25 79 GLY A CA 1
ATOM 613 C C . GLY A 1 79 ? 4.545 -7.485 1.023 1.00 91.25 79 GLY A C 1
ATOM 614 O O . GLY A 1 79 ? 3.525 -7.942 1.532 1.00 91.25 79 GLY A O 1
ATOM 615 N N . LEU A 1 80 ? 4.843 -7.711 -0.260 1.00 91.31 80 LEU A N 1
ATOM 616 C CA . LEU A 1 80 ? 3.988 -8.519 -1.141 1.00 91.31 80 LEU A CA 1
ATOM 617 C C . LEU A 1 80 ? 3.964 -9.999 -0.737 1.00 91.31 80 LEU A C 1
ATOM 619 O O . LEU A 1 80 ? 2.914 -10.640 -0.822 1.00 91.31 80 LEU A O 1
ATOM 623 N N . VAL A 1 81 ? 5.096 -10.541 -0.281 1.00 92.25 81 VAL A N 1
ATOM 624 C CA . VAL A 1 81 ? 5.178 -11.906 0.260 1.00 92.25 81 VAL A CA 1
ATOM 625 C C . VAL A 1 81 ? 4.327 -12.036 1.528 1.00 92.25 81 VAL A C 1
ATOM 627 O O . VAL A 1 81 ? 3.561 -12.995 1.651 1.00 92.25 81 VAL A O 1
ATOM 630 N N . ASP A 1 82 ? 4.386 -11.057 2.433 1.00 91.88 82 ASP A N 1
ATOM 631 C CA . ASP A 1 82 ? 3.557 -11.041 3.646 1.00 91.88 82 ASP A CA 1
ATOM 632 C C . ASP A 1 82 ? 2.051 -10.945 3.325 1.00 91.88 82 ASP A C 1
ATOM 634 O O . ASP A 1 82 ? 1.250 -11.766 3.787 1.00 91.88 82 ASP A O 1
ATOM 638 N N . VAL A 1 83 ? 1.663 -10.028 2.430 1.00 90.31 83 VAL A N 1
ATOM 639 C CA . VAL A 1 83 ? 0.275 -9.887 1.954 1.00 90.31 83 VAL A CA 1
ATOM 640 C C . VAL A 1 83 ? -0.226 -11.178 1.311 1.00 90.31 83 VAL A C 1
ATOM 642 O O . VAL A 1 83 ? -1.357 -11.598 1.574 1.00 90.31 83 VAL A O 1
ATOM 645 N N . ARG A 1 84 ? 0.605 -11.856 0.506 1.00 92.00 84 ARG A N 1
ATOM 646 C CA . ARG A 1 84 ? 0.258 -13.167 -0.059 1.00 92.00 84 ARG A CA 1
ATOM 647 C C . ARG A 1 84 ? -0.082 -14.158 1.042 1.00 92.00 84 ARG A C 1
ATOM 649 O O . ARG A 1 84 ? -1.120 -14.812 0.964 1.00 92.00 84 ARG A O 1
ATOM 656 N N . ALA A 1 85 ? 0.775 -14.277 2.054 1.00 91.25 85 ALA A N 1
ATOM 657 C CA . ALA A 1 85 ? 0.549 -15.198 3.159 1.00 91.25 85 ALA A CA 1
ATOM 658 C C . ALA A 1 85 ? -0.769 -14.880 3.889 1.00 91.25 85 ALA A C 1
ATOM 660 O O . ALA A 1 85 ? -1.524 -15.793 4.232 1.00 91.25 85 ALA A O 1
ATOM 661 N N . ALA A 1 86 ? -1.088 -13.596 4.078 1.00 90.50 86 ALA A N 1
ATOM 662 C CA . ALA A 1 86 ? -2.342 -13.156 4.684 1.00 90.50 86 ALA A CA 1
ATOM 663 C C . ALA A 1 86 ? -3.586 -13.452 3.828 1.00 90.50 86 ALA A C 1
ATOM 665 O O . ALA A 1 86 ? -4.596 -13.915 4.366 1.00 90.50 86 ALA A O 1
ATOM 666 N N . LEU A 1 87 ? -3.523 -13.239 2.512 1.00 88.88 87 LEU A N 1
ATOM 667 C CA . LEU A 1 87 ? -4.631 -13.513 1.589 1.00 88.88 87 LEU A CA 1
ATOM 668 C C . LEU A 1 87 ? -4.868 -15.014 1.378 1.00 88.88 87 LEU A C 1
ATOM 670 O O . LEU A 1 87 ? -6.021 -15.442 1.336 1.00 88.88 87 LEU A O 1
ATOM 674 N N . VAL A 1 88 ? -3.808 -15.830 1.353 1.00 89.25 88 VAL A N 1
ATOM 675 C CA . VAL A 1 88 ? -3.916 -17.300 1.295 1.00 89.25 88 VAL A CA 1
ATOM 676 C C . VAL A 1 88 ? -4.694 -17.841 2.496 1.00 89.25 88 VAL A C 1
ATOM 678 O O . VAL A 1 88 ? -5.587 -18.665 2.314 1.00 89.25 88 VAL A O 1
ATOM 681 N N . ARG A 1 89 ? -4.443 -17.323 3.710 1.00 89.62 89 ARG A N 1
ATOM 682 C CA . ARG A 1 89 ? -5.221 -17.679 4.916 1.00 89.62 89 ARG A CA 1
ATOM 683 C C . ARG A 1 89 ? -6.703 -17.297 4.823 1.00 89.62 89 ARG A C 1
ATOM 685 O O . ARG A 1 89 ? -7.516 -17.855 5.547 1.00 89.62 89 ARG A O 1
ATOM 692 N N . LYS A 1 90 ? -7.053 -16.343 3.956 1.00 84.88 90 LYS A N 1
ATOM 693 C CA . LYS A 1 90 ? -8.433 -15.920 3.670 1.00 84.88 90 LYS A CA 1
ATOM 694 C C . LYS A 1 90 ? -9.026 -16.608 2.434 1.00 84.88 90 LYS A C 1
ATOM 696 O O . LYS A 1 90 ? -10.127 -16.252 2.035 1.00 84.88 90 LYS A O 1
ATOM 701 N N . HIS A 1 91 ? -8.307 -17.552 1.822 1.00 87.62 91 HIS A N 1
ATOM 702 C CA . HIS A 1 91 ? -8.682 -18.207 0.565 1.00 87.62 91 HIS A CA 1
ATOM 703 C C . HIS A 1 91 ? -8.894 -17.235 -0.611 1.00 87.62 91 HIS A C 1
ATOM 705 O O . HIS A 1 91 ? -9.666 -17.520 -1.523 1.00 87.62 91 HIS A O 1
ATOM 711 N N . ILE A 1 92 ? -8.195 -16.094 -0.611 1.00 85.62 92 ILE A N 1
ATOM 712 C CA . ILE A 1 92 ? -8.247 -15.105 -1.694 1.00 85.62 92 ILE A CA 1
ATOM 713 C C . ILE A 1 92 ? -6.985 -15.262 -2.557 1.00 85.62 92 ILE A C 1
ATOM 715 O O . ILE A 1 92 ? -5.880 -15.030 -2.058 1.00 85.62 92 ILE A O 1
ATOM 719 N N . PRO A 1 93 ? -7.103 -15.642 -3.844 1.00 87.69 93 PRO A N 1
ATOM 720 C CA . PRO A 1 93 ? -5.966 -15.688 -4.755 1.00 87.69 93 PRO A CA 1
ATOM 721 C C . PRO A 1 93 ? -5.310 -14.316 -4.925 1.00 87.69 93 PRO A C 1
ATOM 723 O O . PRO A 1 93 ? -5.989 -13.317 -5.178 1.00 87.69 93 PRO A O 1
ATOM 726 N N . PHE A 1 94 ? -3.981 -14.292 -4.837 1.00 87.94 94 PHE A N 1
ATOM 727 C CA . PHE A 1 94 ? -3.168 -13.099 -5.031 1.00 87.94 94 PHE A CA 1
ATOM 728 C C . PHE A 1 94 ? -2.146 -13.309 -6.145 1.00 87.94 94 PHE A C 1
ATOM 730 O O . PHE A 1 94 ? -1.401 -14.291 -6.139 1.00 87.94 94 PHE A O 1
ATOM 737 N N . HIS A 1 95 ? -2.110 -12.369 -7.081 1.00 85.94 95 HIS A N 1
ATOM 738 C CA . HIS A 1 95 ? -1.195 -12.344 -8.210 1.00 85.94 95 HIS A CA 1
ATOM 739 C C . HIS A 1 95 ? -0.373 -11.060 -8.159 1.00 85.94 95 HIS A C 1
ATOM 741 O O . HIS A 1 95 ? -0.933 -9.983 -7.979 1.00 85.94 95 HIS A O 1
ATOM 747 N N . ALA A 1 96 ? 0.937 -11.162 -8.368 1.00 87.94 96 ALA A N 1
ATOM 748 C CA . ALA A 1 96 ? 1.789 -10.000 -8.578 1.00 87.94 96 ALA A CA 1
ATOM 749 C C . ALA A 1 96 ? 2.544 -10.135 -9.902 1.00 87.94 96 ALA A C 1
ATOM 751 O O . ALA A 1 96 ? 2.924 -11.242 -10.279 1.00 87.94 96 ALA A O 1
ATOM 752 N N . VAL A 1 97 ? 2.743 -9.028 -10.614 1.00 85.56 97 VAL A N 1
ATOM 753 C CA . VAL A 1 97 ? 3.450 -8.985 -11.904 1.00 85.56 97 VAL A CA 1
ATOM 754 C C . VAL A 1 97 ? 4.471 -7.856 -11.872 1.00 85.56 97 VAL A C 1
ATOM 756 O O . VAL A 1 97 ? 4.140 -6.734 -11.492 1.00 85.56 97 VAL A O 1
ATOM 759 N N . HIS A 1 98 ? 5.707 -8.141 -12.274 1.00 85.44 98 HIS A N 1
ATOM 760 C CA . HIS A 1 98 ? 6.737 -7.119 -12.454 1.00 85.44 98 HIS A CA 1
ATOM 761 C C . HIS A 1 98 ? 6.645 -6.539 -13.869 1.00 85.44 98 HIS A C 1
ATOM 763 O O . HIS A 1 98 ? 6.712 -7.263 -14.857 1.00 85.44 98 HIS A O 1
ATOM 769 N N . CYS A 1 99 ? 6.429 -5.230 -13.948 1.00 83.19 99 CYS A N 1
ATOM 770 C CA . CYS A 1 99 ? 6.323 -4.445 -15.172 1.00 83.19 99 CYS A CA 1
ATOM 771 C C . CYS A 1 99 ? 7.640 -3.674 -15.368 1.00 83.19 99 CYS A C 1
ATOM 773 O O . CYS A 1 99 ? 7.787 -2.554 -14.870 1.00 83.19 99 CYS A O 1
ATOM 775 N N . ALA A 1 100 ? 8.601 -4.318 -16.034 1.00 81.56 100 ALA A N 1
ATOM 776 C CA . ALA A 1 100 ? 9.906 -3.757 -16.398 1.00 81.56 100 ALA A CA 1
ATOM 777 C C . ALA A 1 100 ? 9.869 -3.061 -17.776 1.00 81.56 100 ALA A C 1
ATOM 779 O O . ALA A 1 100 ? 8.862 -3.128 -18.478 1.00 81.56 100 ALA A O 1
ATOM 780 N N . ALA A 1 101 ? 10.974 -2.418 -18.177 1.00 77.62 101 ALA A N 1
ATOM 781 C CA . ALA A 1 101 ? 11.066 -1.591 -19.394 1.00 77.62 101 ALA A CA 1
ATOM 782 C C . ALA A 1 101 ? 10.651 -2.307 -20.690 1.00 77.62 101 ALA A C 1
ATOM 784 O O . ALA A 1 101 ? 9.976 -1.716 -21.527 1.00 77.62 101 ALA A O 1
ATOM 785 N N . GLU A 1 102 ? 11.022 -3.578 -20.834 1.00 77.25 102 GLU A N 1
ATOM 786 C CA . GLU A 1 102 ? 10.698 -4.410 -22.004 1.00 77.25 102 GLU A CA 1
ATOM 787 C C . GLU A 1 102 ? 9.490 -5.338 -21.755 1.00 77.25 102 GLU A C 1
ATOM 789 O O . GLU A 1 102 ? 9.225 -6.258 -22.527 1.00 77.25 102 GLU A O 1
ATOM 794 N N . GLY A 1 103 ? 8.763 -5.124 -20.652 1.00 76.19 103 GLY A N 1
ATOM 795 C CA . GLY A 1 103 ? 7.615 -5.925 -20.230 1.00 76.19 103 GLY A CA 1
ATOM 796 C C . GLY A 1 103 ? 6.257 -5.259 -20.493 1.00 76.19 103 GLY A C 1
ATOM 797 O O . GLY A 1 103 ? 6.184 -4.135 -20.988 1.00 76.19 103 GLY A O 1
ATOM 798 N N . PRO A 1 104 ? 5.149 -5.941 -20.149 1.00 75.75 104 PRO A N 1
ATOM 799 C CA . PRO A 1 104 ? 3.817 -5.351 -20.234 1.00 75.75 104 PRO A CA 1
ATOM 800 C C . PRO A 1 104 ? 3.666 -4.161 -19.291 1.00 75.75 104 PRO A C 1
ATOM 802 O O . PRO A 1 104 ? 4.130 -4.201 -18.148 1.00 75.75 104 PRO A O 1
ATOM 805 N N . SER A 1 105 ? 2.942 -3.131 -19.729 1.00 76.75 105 SER A N 1
ATOM 806 C CA . SER A 1 105 ? 2.557 -2.047 -18.829 1.00 76.75 105 SER A CA 1
ATOM 807 C C . SER A 1 105 ? 1.524 -2.545 -17.807 1.00 76.75 105 SER A C 1
ATOM 809 O O . SER A 1 105 ? 0.767 -3.475 -18.101 1.00 76.75 105 SER A O 1
ATOM 811 N N . PRO A 1 106 ? 1.392 -1.908 -16.627 1.00 76.56 106 PRO A N 1
ATOM 812 C CA . PRO A 1 106 ? 0.337 -2.249 -15.671 1.00 76.56 106 PRO A CA 1
ATOM 813 C C . PRO A 1 106 ? -1.072 -2.277 -16.280 1.00 76.56 106 PRO A C 1
ATOM 815 O O . PRO A 1 106 ? -1.891 -3.115 -15.906 1.00 76.56 106 PRO A O 1
ATOM 818 N N . VAL A 1 107 ? -1.345 -1.395 -17.248 1.00 73.31 107 VAL A N 1
ATOM 819 C CA . VAL A 1 107 ? -2.627 -1.347 -17.964 1.00 73.31 107 VAL A CA 1
ATOM 820 C C . VAL A 1 107 ? -2.829 -2.610 -18.796 1.00 73.31 107 VAL A C 1
ATOM 822 O O . VAL A 1 107 ? -3.909 -3.196 -18.741 1.00 73.31 107 VAL A O 1
ATOM 825 N N . ASP A 1 108 ? -1.794 -3.077 -19.496 1.00 71.81 108 ASP A N 1
ATOM 826 C CA . ASP A 1 108 ? -1.851 -4.317 -20.277 1.00 71.81 108 ASP A CA 1
ATOM 827 C C . ASP A 1 108 ? -2.110 -5.529 -19.377 1.00 71.81 108 ASP A C 1
ATOM 829 O O . ASP A 1 108 ? -2.927 -6.390 -19.708 1.00 71.81 108 ASP A O 1
ATOM 833 N N . VAL A 1 109 ? -1.465 -5.573 -18.204 1.00 76.69 109 VAL A N 1
ATOM 834 C CA . VAL A 1 109 ? -1.671 -6.629 -17.201 1.00 76.69 109 VAL A CA 1
ATOM 835 C C . VAL A 1 109 ? -3.124 -6.645 -16.715 1.00 76.69 109 VAL A C 1
ATOM 837 O O . VAL A 1 109 ? -3.775 -7.695 -16.735 1.00 76.69 109 VAL A O 1
ATOM 840 N N . VAL A 1 110 ? -3.648 -5.487 -16.297 1.00 75.19 110 VAL A N 1
ATOM 841 C CA . VAL A 1 110 ? -5.024 -5.349 -15.795 1.00 75.19 110 VAL A CA 1
ATOM 842 C C . VAL A 1 110 ? -6.034 -5.679 -16.889 1.00 75.19 110 VAL A C 1
ATOM 844 O O . VAL A 1 110 ? -6.966 -6.439 -16.636 1.00 75.19 110 VAL A O 1
ATOM 847 N N . ALA A 1 111 ? -5.843 -5.176 -18.111 1.00 70.00 111 ALA A N 1
ATOM 848 C CA . ALA A 1 111 ? -6.713 -5.478 -19.241 1.00 70.00 111 ALA A CA 1
ATOM 849 C C . ALA A 1 111 ? -6.707 -6.979 -19.556 1.00 70.00 111 ALA A C 1
ATOM 851 O O . ALA A 1 111 ? -7.765 -7.584 -19.722 1.00 70.00 111 ALA A O 1
ATOM 852 N N . ALA A 1 112 ? -5.531 -7.613 -19.577 1.00 72.19 112 ALA A N 1
ATOM 853 C CA . ALA A 1 112 ? -5.403 -9.028 -19.895 1.00 72.19 112 ALA A CA 1
ATOM 854 C C . ALA A 1 112 ? -6.093 -9.940 -18.869 1.00 72.19 112 ALA A C 1
ATOM 856 O O . ALA A 1 112 ? -6.775 -10.893 -19.265 1.00 72.19 112 ALA A O 1
ATOM 857 N N . LEU A 1 113 ? -5.929 -9.647 -17.575 1.00 72.62 113 LEU A N 1
ATOM 858 C CA . LEU A 1 113 ? -6.521 -10.418 -16.476 1.00 72.62 113 LEU A CA 1
ATOM 859 C C . LEU A 1 113 ? -7.998 -10.067 -16.238 1.00 72.62 113 LEU A C 1
ATOM 861 O O . LEU A 1 113 ? -8.783 -10.936 -15.858 1.00 72.62 113 LEU A O 1
ATOM 865 N N . GLY A 1 114 ? -8.391 -8.825 -16.519 1.00 71.94 114 GLY A N 1
ATOM 866 C CA . GLY A 1 114 ? -9.749 -8.311 -16.355 1.00 71.94 114 GLY A CA 1
ATOM 867 C C . GLY A 1 114 ? -10.747 -8.794 -17.409 1.00 71.94 114 GLY A C 1
ATOM 868 O O . GLY A 1 114 ? -11.943 -8.746 -17.156 1.00 71.94 114 GLY A O 1
ATOM 869 N N . ARG A 1 115 ? -10.300 -9.334 -18.555 1.00 68.31 115 ARG A N 1
ATOM 870 C CA . ARG A 1 115 ? -11.191 -9.835 -19.631 1.00 68.31 115 ARG A CA 1
ATOM 871 C C . ARG A 1 115 ? -12.234 -10.862 -19.182 1.00 68.31 115 ARG A C 1
ATOM 873 O O . ARG A 1 115 ? -13.260 -10.999 -19.833 1.00 68.31 115 ARG A O 1
ATOM 880 N N . LYS A 1 116 ? -11.947 -11.624 -18.124 1.00 68.12 116 LYS A N 1
ATOM 881 C CA . LYS A 1 116 ? -12.858 -12.638 -17.560 1.00 68.12 116 LYS A CA 1
ATOM 882 C C . LYS A 1 116 ? -13.484 -12.198 -16.234 1.00 68.12 116 LYS A C 1
ATOM 884 O O . LYS A 1 116 ? -14.090 -13.018 -15.551 1.00 68.12 116 LYS A O 1
ATOM 889 N N . ALA A 1 117 ? -13.282 -10.945 -15.834 1.00 68.44 117 ALA A N 1
ATOM 890 C CA . ALA A 1 117 ? -13.807 -10.406 -14.593 1.00 68.44 117 ALA A CA 1
ATOM 891 C C . ALA A 1 117 ? -15.140 -9.700 -14.849 1.00 68.44 117 ALA A C 1
ATOM 893 O O . ALA A 1 117 ? -15.274 -8.935 -15.798 1.00 68.44 117 ALA A O 1
ATOM 894 N N . SER A 1 118 ? -16.108 -9.911 -13.959 1.00 59.94 118 SER A N 1
ATOM 895 C CA . SER A 1 118 ? -17.369 -9.161 -13.980 1.00 59.94 118 SER A CA 1
ATOM 896 C C . SER A 1 118 ? -17.181 -7.703 -13.537 1.00 59.94 118 SER A C 1
ATOM 898 O O . SER A 1 118 ? -17.928 -6.826 -13.959 1.00 59.94 118 SER A O 1
ATOM 900 N N . VAL A 1 119 ? -16.197 -7.437 -12.666 1.00 66.44 119 VAL A N 1
ATOM 901 C CA . VAL A 1 119 ? -15.868 -6.108 -12.128 1.00 66.44 119 VAL A CA 1
ATOM 902 C C . VAL A 1 119 ? -14.361 -6.031 -11.878 1.00 66.44 119 VAL A C 1
ATOM 904 O O . VAL A 1 119 ? -13.782 -6.976 -11.343 1.00 66.44 119 VAL A O 1
ATOM 907 N N . VAL A 1 120 ? -13.728 -4.904 -12.219 1.00 67.69 120 VAL A N 1
ATOM 908 C CA . VAL A 1 120 ? -12.323 -4.626 -11.896 1.00 67.69 120 VAL A CA 1
ATOM 909 C C . VAL A 1 120 ? -12.259 -3.419 -10.963 1.00 67.69 120 VAL A C 1
ATOM 911 O O . VAL A 1 120 ? -12.563 -2.296 -11.352 1.00 67.69 120 VAL A O 1
ATOM 914 N N . ALA A 1 121 ? -11.849 -3.629 -9.715 1.00 67.75 121 ALA A N 1
ATOM 915 C CA . ALA A 1 121 ? -11.540 -2.536 -8.799 1.00 67.75 121 ALA A CA 1
ATOM 916 C C . ALA A 1 121 ? -10.042 -2.220 -8.882 1.00 67.75 121 ALA A C 1
ATOM 918 O O . ALA A 1 121 ? -9.209 -3.096 -8.655 1.00 67.75 121 ALA A O 1
ATOM 919 N N . VAL A 1 122 ? -9.706 -0.979 -9.227 1.00 66.12 122 VAL A N 1
ATOM 920 C CA . VAL A 1 122 ? -8.328 -0.471 -9.211 1.00 66.12 122 VAL A CA 1
ATOM 921 C C . VAL A 1 122 ? -8.175 0.401 -7.963 1.00 66.12 122 VAL A C 1
ATOM 923 O O . VAL A 1 122 ? -9.159 0.925 -7.463 1.00 66.12 122 VAL A O 1
ATOM 926 N N . SER A 1 123 ? -6.968 0.531 -7.421 1.00 62.31 123 SER A N 1
ATOM 927 C CA . SER A 1 123 ? -6.647 1.462 -6.332 1.00 62.31 123 SER A CA 1
ATOM 928 C C . SER A 1 123 ? -5.295 2.112 -6.640 1.00 62.31 123 SER A C 1
ATOM 930 O O . SER A 1 123 ? -4.410 1.407 -7.133 1.00 62.31 123 SER A O 1
ATOM 932 N N . PRO A 1 124 ? -5.115 3.436 -6.444 1.00 50.22 124 PRO A N 1
ATOM 933 C CA . PRO A 1 124 ? -6.041 4.401 -5.822 1.00 50.22 124 PRO A CA 1
ATOM 934 C C . PRO A 1 124 ? -7.100 4.997 -6.781 1.00 50.22 124 PRO A C 1
ATOM 936 O O . PRO A 1 124 ? -7.757 5.982 -6.448 1.00 50.22 124 PRO A O 1
ATOM 939 N N . ALA A 1 125 ? -7.216 4.469 -8.002 1.00 48.88 125 ALA A N 1
ATOM 940 C CA . ALA A 1 125 ? -8.098 4.963 -9.068 1.00 48.88 125 ALA A CA 1
ATOM 941 C C . ALA A 1 125 ? -9.530 4.372 -8.967 1.00 48.88 125 ALA A C 1
ATOM 943 O O . ALA A 1 125 ? -9.726 3.427 -8.218 1.00 48.88 125 ALA A O 1
ATOM 944 N N . PRO A 1 126 ? -10.556 4.889 -9.671 1.00 47.06 126 PRO A N 1
ATOM 945 C CA . PRO A 1 126 ? -11.927 4.389 -9.526 1.00 47.06 126 PRO A CA 1
ATOM 946 C C . PRO A 1 126 ? -12.110 2.938 -10.008 1.00 47.06 126 PRO A C 1
ATOM 948 O O . PRO A 1 126 ? -11.360 2.432 -10.842 1.00 47.06 126 PRO A O 1
ATOM 951 N N . VAL A 1 127 ? -13.172 2.291 -9.513 1.00 49.75 127 VAL A N 1
ATOM 952 C CA . VAL A 1 127 ? -13.644 0.980 -9.987 1.00 49.75 127 VAL A CA 1
ATOM 953 C C . VAL A 1 127 ? -13.960 1.055 -11.482 1.00 49.75 127 VAL A C 1
ATOM 955 O O . VAL A 1 127 ? -14.811 1.838 -11.909 1.00 49.75 127 VAL A O 1
ATOM 958 N N . LEU A 1 128 ? -13.293 0.216 -12.272 1.00 47.22 128 LEU A N 1
ATOM 959 C CA . LEU A 1 128 ? -13.562 0.022 -13.688 1.00 47.22 128 LEU A CA 1
ATOM 960 C C . LEU A 1 128 ? -14.592 -1.104 -13.845 1.00 47.22 128 LEU A C 1
ATOM 962 O O . LEU A 1 128 ? -14.293 -2.291 -13.704 1.00 47.22 128 LEU A O 1
ATOM 966 N N . GLN A 1 129 ? -15.829 -0.732 -14.159 1.00 47.81 129 GLN A N 1
ATOM 967 C CA . GLN A 1 129 ? -16.830 -1.692 -14.609 1.00 47.81 129 GLN A CA 1
ATOM 968 C C . GLN A 1 129 ? -16.679 -1.886 -16.123 1.00 47.81 129 GLN A C 1
ATOM 970 O O . GLN A 1 129 ? -16.776 -0.922 -16.881 1.00 47.81 129 GLN A O 1
ATOM 975 N N . VAL A 1 130 ? -16.441 -3.126 -16.554 1.00 47.31 130 VAL A N 1
ATOM 976 C CA . VAL A 1 130 ? -16.364 -3.502 -17.971 1.00 47.31 130 VAL A CA 1
ATOM 977 C C . VAL A 1 130 ? -17.605 -4.324 -18.306 1.00 47.31 130 VAL A C 1
ATOM 979 O O . VAL A 1 130 ? -17.799 -5.400 -17.749 1.00 47.31 130 VAL A O 1
ATOM 982 N N . GLU A 1 131 ? -18.462 -3.825 -19.198 1.00 49.97 131 GLU A N 1
ATOM 983 C CA . GLU A 1 131 ? -19.576 -4.608 -19.745 1.00 49.97 131 GLU A CA 1
ATOM 984 C C . GLU A 1 131 ? -19.073 -5.361 -20.985 1.00 49.97 131 GLU A C 1
ATOM 986 O O . GLU A 1 131 ? -18.933 -4.775 -22.055 1.00 49.97 131 GLU A O 1
ATOM 991 N N . ALA A 1 132 ? -18.743 -6.646 -20.826 1.00 45.75 132 ALA A N 1
ATOM 992 C CA . ALA A 1 132 ? -18.158 -7.462 -21.896 1.00 45.75 132 ALA A CA 1
ATOM 993 C C . ALA A 1 132 ? -19.200 -8.121 -22.821 1.00 45.75 132 ALA A C 1
ATOM 995 O O . ALA A 1 132 ? -18.866 -8.519 -23.934 1.00 45.75 132 ALA A O 1
ATOM 996 N N . ASP A 1 133 ? -20.458 -8.210 -22.381 1.00 52.38 133 ASP A N 1
ATOM 997 C CA . ASP A 1 133 ? -21.528 -8.924 -23.096 1.00 52.38 133 ASP A CA 1
ATOM 998 C C . ASP A 1 133 ? -22.356 -8.020 -24.025 1.00 52.38 133 ASP A C 1
ATOM 1000 O O . ASP A 1 133 ? -23.307 -8.467 -24.667 1.00 52.38 133 ASP A O 1
ATOM 1004 N N . VAL A 1 134 ? -22.022 -6.729 -24.099 1.00 60.50 134 VAL A N 1
ATOM 1005 C CA . VAL A 1 134 ? -22.741 -5.736 -24.906 1.00 60.50 134 VAL A CA 1
ATOM 1006 C C . VAL A 1 134 ? -21.771 -4.948 -25.779 1.00 60.50 134 VAL A C 1
ATOM 1008 O O . VAL A 1 134 ? -20.660 -4.628 -25.373 1.00 60.50 134 VAL A O 1
ATOM 1011 N N . VAL A 1 135 ? -22.205 -4.598 -26.992 1.00 64.38 135 VAL A N 1
ATOM 1012 C CA . VAL A 1 135 ? -21.374 -3.843 -27.949 1.00 64.38 135 VAL A CA 1
ATOM 1013 C C . VAL A 1 135 ? -21.118 -2.410 -27.472 1.00 64.38 135 VAL A C 1
ATOM 1015 O O . VAL A 1 135 ? -20.030 -1.876 -27.644 1.00 64.38 135 VAL A O 1
ATOM 1018 N N . VAL A 1 136 ? -22.126 -1.776 -26.876 1.00 64.31 136 VAL A N 1
ATOM 1019 C CA . VAL A 1 136 ? -22.048 -0.419 -26.330 1.00 64.31 136 VAL A CA 1
ATOM 1020 C C . VAL A 1 136 ? -22.557 -0.487 -24.900 1.00 64.31 136 VAL A C 1
ATOM 1022 O O . VAL A 1 136 ? -23.655 -0.999 -24.676 1.00 64.31 136 VAL A O 1
ATOM 1025 N N . HIS A 1 137 ? -21.788 0.048 -23.950 1.00 62.59 137 HIS A N 1
ATOM 1026 C CA . HIS A 1 137 ? -22.185 0.081 -22.544 1.00 62.59 137 HIS A CA 1
ATOM 1027 C C . HIS A 1 137 ? -23.573 0.729 -22.396 1.00 62.59 137 HIS A C 1
ATOM 1029 O O . HIS A 1 137 ? -23.821 1.820 -22.923 1.00 62.59 137 HIS A O 1
ATOM 1035 N N . VAL A 1 138 ? -24.472 0.108 -21.626 1.00 69.94 138 VAL A N 1
ATOM 1036 C CA . VAL A 1 138 ? -25.890 0.511 -21.570 1.00 69.94 138 VAL A CA 1
ATOM 1037 C C . VAL A 1 138 ? -26.076 1.967 -21.124 1.00 69.94 138 VAL A C 1
ATOM 1039 O O . VAL A 1 138 ? -26.801 2.726 -21.764 1.00 69.94 138 VAL A O 1
ATOM 1042 N N . ALA A 1 139 ? -25.344 2.393 -20.089 1.00 68.44 139 ALA A N 1
ATOM 1043 C CA . ALA A 1 139 ? -25.353 3.766 -19.582 1.00 68.44 139 ALA A CA 1
ATOM 1044 C C . ALA A 1 139 ? -24.780 4.820 -20.555 1.00 68.44 139 ALA A C 1
ATOM 1046 O O . ALA A 1 139 ? -25.084 6.005 -20.401 1.00 68.44 139 ALA A O 1
ATOM 1047 N N . ILE A 1 140 ? -23.965 4.417 -21.540 1.00 72.25 140 ILE A N 1
ATOM 1048 C CA . ILE A 1 140 ? -23.505 5.302 -22.624 1.00 72.25 140 ILE A CA 1
ATOM 1049 C C . ILE A 1 140 ? -24.597 5.402 -23.693 1.00 72.25 140 ILE A C 1
ATOM 1051 O O . ILE A 1 140 ? -24.951 6.503 -24.115 1.00 72.25 140 ILE A O 1
ATOM 1055 N N . GLY A 1 141 ? -25.164 4.262 -24.099 1.00 74.94 141 GLY A N 1
ATOM 1056 C CA . GLY A 1 141 ? -26.187 4.203 -25.142 1.00 74.94 141 GLY A CA 1
ATOM 1057 C C . GLY A 1 141 ? -27.528 4.834 -24.745 1.00 74.94 141 GLY A C 1
ATOM 1058 O O . GLY A 1 141 ? -28.233 5.367 -25.603 1.00 74.94 141 GLY A O 1
ATOM 1059 N N . SER A 1 142 ? -27.890 4.835 -23.457 1.00 77.31 142 SER A N 1
ATOM 1060 C CA . SER A 1 142 ? -29.048 5.578 -22.951 1.00 77.31 142 SER A CA 1
ATOM 1061 C C . SER A 1 142 ? -28.908 5.974 -21.478 1.00 77.31 142 SER A C 1
ATOM 1063 O O . SER A 1 142 ? -28.522 5.178 -20.629 1.00 77.31 142 SER A O 1
ATOM 1065 N N . LYS A 1 143 ? -29.312 7.209 -21.149 1.00 82.12 143 LYS A N 1
ATOM 1066 C CA . LYS A 1 143 ? -29.352 7.734 -19.767 1.00 82.12 143 LYS A CA 1
ATOM 1067 C C . LYS A 1 143 ? -30.636 7.372 -19.006 1.00 82.12 143 LYS A C 1
ATOM 1069 O O . LYS A 1 143 ? -30.800 7.782 -17.860 1.00 82.12 143 LYS A O 1
ATOM 1074 N N . ARG A 1 144 ? -31.562 6.662 -19.655 1.00 82.12 144 ARG A N 1
ATOM 1075 C CA . ARG A 1 144 ? -32.852 6.228 -19.105 1.00 82.12 144 ARG A CA 1
ATOM 1076 C C . ARG A 1 144 ? -33.276 4.898 -19.717 1.00 82.12 144 ARG A C 1
ATOM 1078 O O . ARG A 1 144 ? -32.777 4.525 -20.781 1.00 82.12 144 ARG A O 1
ATOM 1085 N N . GLU A 1 145 ? -34.220 4.235 -19.064 1.00 80.94 145 GLU A N 1
ATOM 1086 C CA . GLU A 1 145 ? -34.905 3.075 -19.626 1.00 80.94 145 GLU A CA 1
ATOM 1087 C C . GLU A 1 145 ? -35.632 3.450 -20.926 1.00 80.94 145 GLU A C 1
ATOM 1089 O O . GLU A 1 145 ? -36.237 4.520 -21.038 1.00 80.94 145 GLU A O 1
ATOM 1094 N N . GLU A 1 146 ? -35.533 2.578 -21.925 1.00 87.31 146 GLU A N 1
ATOM 1095 C CA . GLU A 1 146 ? -36.163 2.748 -23.228 1.00 87.31 146 GLU A CA 1
ATOM 1096 C C . GLU A 1 146 ? -37.271 1.711 -23.385 1.00 87.31 146 GLU A C 1
ATOM 1098 O O . GLU A 1 146 ? -37.026 0.514 -23.291 1.00 87.31 146 GLU A O 1
ATOM 1103 N N . TYR A 1 147 ? -38.492 2.175 -23.640 1.00 85.50 147 TYR A N 1
ATOM 1104 C CA . TYR A 1 147 ? -39.683 1.324 -23.637 1.00 85.50 147 TY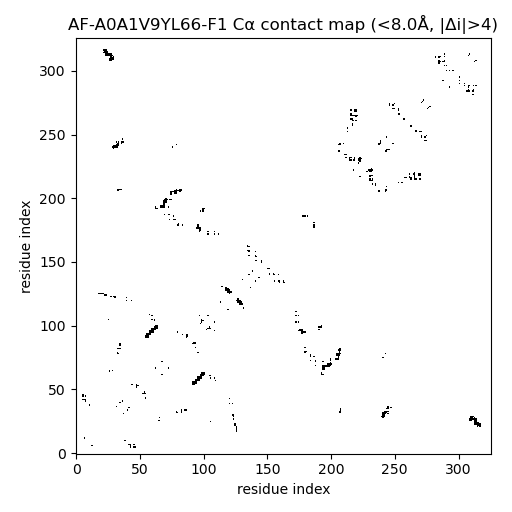R A CA 1
ATOM 1105 C C . TYR A 1 147 ? -39.908 0.572 -24.959 1.00 85.50 147 TYR A C 1
ATOM 1107 O O . TYR A 1 147 ? -40.816 -0.251 -25.053 1.00 85.50 147 TYR A O 1
ATOM 1115 N N . SER A 1 148 ? -39.141 0.871 -26.016 1.00 86.81 148 SER A N 1
ATOM 1116 C CA . SER A 1 148 ? -39.297 0.192 -27.303 1.00 86.81 148 SER A CA 1
ATOM 1117 C C . SER A 1 148 ? -38.015 0.151 -28.131 1.00 86.81 148 SER A C 1
ATOM 1119 O O . SER A 1 148 ? -37.118 0.989 -28.019 1.00 86.81 148 SER A O 1
ATOM 1121 N N . ASN A 1 149 ? -37.986 -0.784 -29.082 1.00 77.19 149 ASN A N 1
ATOM 1122 C CA . ASN A 1 149 ? -36.928 -0.855 -30.084 1.00 77.19 149 ASN A CA 1
ATOM 1123 C C . ASN A 1 149 ? -36.829 0.411 -30.948 1.00 77.19 149 ASN A C 1
ATOM 1125 O O . ASN A 1 149 ? -35.749 0.711 -31.448 1.00 77.19 149 ASN A O 1
ATOM 1129 N N . GLY A 1 150 ? -37.922 1.151 -31.154 1.00 89.56 150 GLY A N 1
ATOM 1130 C CA . GLY A 1 150 ? -37.900 2.383 -31.946 1.00 89.56 150 GLY A CA 1
ATOM 1131 C C . GLY A 1 150 ? -37.071 3.488 -31.290 1.00 89.56 150 GLY A C 1
ATOM 1132 O O . GLY A 1 150 ? -36.387 4.234 -31.986 1.00 89.56 150 GLY A O 1
ATOM 1133 N N . THR A 1 151 ? -37.077 3.555 -29.956 1.00 87.56 151 THR A N 1
ATOM 1134 C CA . THR A 1 151 ? -36.440 4.644 -29.206 1.00 87.56 151 THR A CA 1
ATOM 1135 C C . THR A 1 151 ? -34.974 4.366 -28.865 1.00 87.56 151 THR A C 1
ATOM 1137 O O . THR A 1 151 ? -34.160 5.293 -28.865 1.00 87.56 151 THR A O 1
ATOM 1140 N N . ILE A 1 152 ? -34.594 3.098 -28.659 1.00 89.50 152 ILE A N 1
ATOM 1141 C CA . ILE A 1 152 ? -33.197 2.710 -28.388 1.00 89.50 152 ILE A CA 1
ATOM 1142 C C . ILE A 1 152 ? -32.353 2.546 -29.665 1.00 89.50 152 ILE A C 1
ATOM 1144 O O . ILE A 1 152 ? -31.170 2.895 -29.682 1.00 89.50 152 ILE A O 1
ATOM 1148 N N . ARG A 1 153 ? -32.954 2.074 -30.769 1.00 89.00 153 ARG A N 1
ATOM 1149 C CA . ARG A 1 153 ? -32.258 1.776 -32.034 1.00 89.00 153 ARG A CA 1
ATOM 1150 C C . ARG A 1 153 ? -31.449 2.943 -32.613 1.00 89.00 153 ARG A C 1
ATOM 1152 O O . ARG A 1 153 ? -30.306 2.681 -32.984 1.00 89.00 153 ARG A O 1
ATOM 1159 N N . PRO A 1 154 ? -31.957 4.187 -32.730 1.00 90.94 154 PRO A N 1
ATOM 1160 C CA . PRO A 1 154 ? -31.166 5.273 -33.313 1.00 90.94 154 PRO A CA 1
ATOM 1161 C C . PRO A 1 154 ? -29.944 5.626 -32.455 1.00 90.94 154 PRO A C 1
ATOM 1163 O O . PRO A 1 154 ? -28.880 5.892 -33.005 1.00 90.94 154 PRO A O 1
ATOM 1166 N N . LYS A 1 155 ? -30.063 5.549 -31.122 1.00 86.94 155 LYS A N 1
ATOM 1167 C CA . LYS A 1 155 ? -28.973 5.863 -30.185 1.00 86.94 155 LYS A CA 1
ATOM 1168 C C . LYS A 1 155 ? -27.810 4.891 -30.333 1.00 86.94 155 LYS A C 1
ATOM 1170 O O . LYS A 1 155 ? -26.671 5.307 -30.506 1.00 86.94 155 LYS A O 1
ATOM 1175 N N . PHE A 1 156 ? -28.110 3.594 -30.326 1.00 86.25 156 PHE A N 1
ATOM 1176 C CA . PHE A 1 156 ? -27.079 2.570 -30.458 1.00 86.25 156 PHE A CA 1
ATOM 1177 C C . PHE A 1 156 ? -26.533 2.511 -31.882 1.00 86.25 156 PHE A C 1
ATOM 1179 O O . PHE A 1 156 ? -25.319 2.465 -32.033 1.00 86.25 156 PHE A O 1
ATOM 1186 N N . LYS A 1 157 ? -27.373 2.607 -32.928 1.00 88.75 157 LYS A N 1
ATOM 1187 C CA . LYS A 1 157 ? -26.893 2.643 -34.324 1.00 88.75 157 LYS A CA 1
ATOM 1188 C C . LYS A 1 157 ? -25.892 3.771 -34.579 1.00 88.75 157 LYS A C 1
ATOM 1190 O O . LYS A 1 157 ? -24.952 3.553 -35.332 1.00 88.75 157 LYS A O 1
ATOM 1195 N N . ALA A 1 158 ? -26.079 4.935 -33.956 1.00 83.62 158 ALA A N 1
ATOM 1196 C CA . ALA A 1 158 ? -25.138 6.047 -34.065 1.00 83.62 158 ALA A CA 1
ATOM 1197 C C . ALA A 1 158 ? -23.772 5.742 -33.420 1.00 83.62 158 ALA A C 1
ATOM 1199 O O . ALA A 1 158 ? -22.752 6.235 -33.892 1.00 83.62 158 ALA A O 1
ATOM 1200 N N . LEU A 1 159 ? -23.747 4.917 -32.368 1.00 77.31 159 LEU A N 1
ATOM 1201 C CA . LEU A 1 159 ? -22.531 4.541 -31.644 1.00 77.31 159 LEU A CA 1
ATOM 1202 C C . LEU A 1 159 ? -21.851 3.299 -32.233 1.00 77.31 159 LEU A C 1
ATOM 1204 O O . LEU A 1 159 ? -20.633 3.202 -32.163 1.00 77.31 159 LEU A O 1
ATOM 1208 N N . LEU A 1 160 ? -22.597 2.372 -32.850 1.00 79.44 160 LEU A N 1
ATOM 1209 C CA . LEU A 1 160 ? -22.074 1.100 -33.370 1.00 79.44 160 LEU A CA 1
ATOM 1210 C C . LEU A 1 160 ? -20.757 1.227 -34.162 1.00 79.44 160 LEU A C 1
ATOM 1212 O O . LEU A 1 160 ? -19.858 0.441 -33.874 1.00 79.44 160 LEU A O 1
ATOM 1216 N N . PRO A 1 161 ? -20.572 2.197 -35.084 1.00 79.12 161 PRO A N 1
ATOM 1217 C CA . PRO A 1 161 ? -19.317 2.322 -35.831 1.00 79.12 161 PRO A CA 1
ATOM 1218 C C . PRO A 1 161 ? -18.079 2.596 -34.961 1.00 79.12 161 PRO A C 1
ATOM 1220 O O . PRO A 1 161 ? -16.972 2.285 -35.378 1.00 79.12 161 PRO A O 1
ATOM 1223 N N . GLN A 1 162 ? -18.249 3.175 -33.767 1.00 67.00 162 GLN A N 1
ATOM 1224 C CA . GLN A 1 162 ? -17.150 3.473 -32.837 1.00 67.00 162 GLN A CA 1
ATOM 1225 C C . GLN A 1 162 ? -16.747 2.261 -31.987 1.00 67.00 162 GLN A C 1
ATOM 1227 O O . GLN A 1 162 ? -15.634 2.217 -31.472 1.00 67.00 162 GLN A O 1
ATOM 1232 N N . TYR A 1 163 ? -17.654 1.295 -31.819 1.00 59.81 163 TYR A N 1
ATOM 1233 C CA . TYR A 1 163 ? -17.476 0.152 -30.918 1.00 59.81 163 TYR A CA 1
ATOM 1234 C C . TYR A 1 163 ? -17.300 -1.178 -31.664 1.00 59.81 163 TYR A C 1
ATOM 1236 O O . TYR A 1 163 ? -16.726 -2.121 -31.123 1.00 59.81 163 TYR A O 1
ATOM 1244 N N . LEU A 1 164 ? -17.770 -1.267 -32.911 1.00 58.16 164 LEU A N 1
ATOM 1245 C CA . LEU A 1 164 ? -17.583 -2.425 -33.777 1.00 58.16 164 LEU A CA 1
ATOM 1246 C C . LEU A 1 164 ? -16.302 -2.259 -34.599 1.00 58.16 164 LEU A C 1
ATOM 1248 O O . LEU A 1 164 ? -16.284 -1.586 -35.624 1.00 58.16 164 LEU A O 1
ATOM 1252 N N . GLY A 1 165 ? -15.238 -2.917 -34.156 1.00 54.91 165 GLY A N 1
ATOM 1253 C CA . GLY A 1 165 ? -13.983 -3.045 -34.889 1.00 54.91 165 GLY A CA 1
ATOM 1254 C C . GLY A 1 165 ? -13.269 -4.341 -34.503 1.00 54.91 165 GLY A C 1
ATOM 1255 O O . GLY A 1 165 ? -13.545 -4.891 -33.433 1.00 54.91 165 GLY A O 1
ATOM 1256 N N . PRO A 1 166 ? -12.374 -4.868 -35.357 1.00 46.00 166 PRO A N 1
ATOM 1257 C CA . PRO A 1 166 ? -11.576 -6.036 -35.013 1.00 46.00 166 PRO A CA 1
ATOM 1258 C C . PRO A 1 166 ? -10.686 -5.715 -33.806 1.00 46.00 166 PRO A C 1
ATOM 1260 O O . PRO A 1 166 ? -9.772 -4.898 -33.888 1.00 46.00 166 PRO A O 1
ATOM 1263 N N . GLN A 1 167 ? -10.952 -6.372 -32.678 1.00 44.81 167 GLN A N 1
ATOM 1264 C CA . GLN A 1 167 ? -10.117 -6.286 -31.482 1.00 44.81 167 GLN A CA 1
ATOM 1265 C C . GLN A 1 167 ? -8.938 -7.251 -31.628 1.00 44.81 167 GLN A C 1
ATOM 1267 O O . GLN A 1 167 ? -8.912 -8.327 -31.034 1.00 44.81 167 GLN A O 1
ATOM 1272 N N . ASN A 1 168 ? -7.952 -6.874 -32.440 1.00 39.19 168 ASN A N 1
ATOM 1273 C CA . ASN A 1 168 ? -6.683 -7.595 -32.535 1.00 39.19 168 ASN A CA 1
ATOM 1274 C C . ASN A 1 168 ? -5.775 -7.187 -31.370 1.00 39.19 168 ASN A C 1
ATOM 1276 O O . ASN A 1 168 ? -4.724 -6.583 -31.566 1.00 39.19 168 ASN A O 1
ATOM 1280 N N . VAL A 1 169 ? -6.196 -7.487 -30.141 1.00 42.88 169 VAL A N 1
ATOM 1281 C CA . VAL A 1 169 ? -5.304 -7.406 -28.982 1.00 42.88 169 VAL A CA 1
ATOM 1282 C C . VAL A 1 169 ? -4.570 -8.744 -28.917 1.00 42.88 169 VAL A C 1
ATOM 1284 O O . VAL A 1 169 ? -5.238 -9.762 -28.716 1.00 42.88 169 VAL A O 1
ATOM 1287 N N . PRO A 1 170 ? -3.239 -8.794 -29.115 1.00 37.66 170 PRO A N 1
ATOM 1288 C CA . PRO A 1 170 ? -2.507 -10.052 -29.114 1.00 37.66 170 PRO A CA 1
ATOM 1289 C C . PRO A 1 170 ? -2.810 -10.855 -27.843 1.00 37.66 170 PRO A C 1
ATOM 1291 O O . PRO A 1 170 ? -2.535 -10.433 -26.717 1.00 37.66 170 PRO A O 1
ATOM 1294 N N . LEU A 1 171 ? -3.416 -12.030 -28.027 1.00 41.34 171 LEU A N 1
ATOM 1295 C CA . LEU A 1 171 ? -3.785 -12.937 -26.947 1.00 41.34 171 LEU A CA 1
ATOM 1296 C C . LEU A 1 171 ? -2.605 -13.857 -26.621 1.00 41.34 171 LEU A C 1
ATOM 1298 O O . LEU A 1 171 ? -2.668 -15.063 -26.818 1.00 41.34 171 LEU A O 1
ATOM 1302 N N . ALA A 1 172 ? -1.510 -13.273 -26.151 1.00 40.19 172 ALA A N 1
ATOM 1303 C CA . ALA A 1 172 ? -0.372 -14.017 -25.622 1.00 40.19 172 ALA A CA 1
ATOM 1304 C C . ALA A 1 172 ? 0.485 -13.108 -24.741 1.00 40.19 172 ALA A C 1
ATOM 1306 O O . ALA A 1 172 ? 1.694 -13.005 -24.913 1.00 40.19 172 ALA A O 1
ATOM 1307 N N . LEU A 1 173 ? -0.131 -12.426 -23.778 1.00 46.50 173 LEU A N 1
ATOM 1308 C CA . LEU A 1 173 ? 0.658 -11.925 -22.664 1.00 46.50 173 LEU A CA 1
ATOM 1309 C C . LEU A 1 173 ? 0.963 -13.122 -21.768 1.00 46.50 173 LEU A C 1
ATOM 1311 O O . LEU A 1 173 ? 0.177 -13.476 -20.889 1.00 46.50 173 LEU A O 1
ATOM 1315 N N . SER A 1 174 ? 2.106 -13.762 -22.025 1.00 50.91 174 SER A N 1
ATOM 1316 C CA . SER A 1 174 ? 2.823 -14.512 -20.998 1.00 50.91 174 SER A CA 1
ATOM 1317 C C . SER A 1 174 ? 3.273 -13.491 -19.959 1.00 50.91 174 SER A C 1
ATOM 1319 O O . SER A 1 174 ? 4.410 -13.034 -19.975 1.00 50.91 174 SER A O 1
ATOM 1321 N N . LEU A 1 175 ? 2.335 -13.051 -19.120 1.00 57.34 175 LEU A N 1
ATOM 1322 C CA . LEU A 1 175 ? 2.626 -12.205 -17.975 1.00 57.34 175 LEU A CA 1
ATOM 1323 C C . LEU A 1 175 ? 3.575 -13.014 -17.097 1.00 57.34 175 LEU A C 1
ATOM 1325 O O . LEU A 1 175 ? 3.133 -14.062 -16.638 1.00 57.34 175 LEU A O 1
ATOM 1329 N N . PRO A 1 176 ? 4.836 -12.609 -16.881 1.00 63.84 176 PRO A N 1
ATOM 1330 C CA . PRO A 1 176 ? 5.717 -13.332 -15.978 1.00 63.84 176 PRO A CA 1
ATOM 1331 C C . PRO A 1 176 ? 5.205 -13.072 -14.554 1.00 63.84 176 PRO A C 1
ATOM 1333 O O . PRO A 1 176 ? 5.403 -11.970 -14.031 1.00 63.84 176 PRO A O 1
ATOM 1336 N N . PRO A 1 177 ? 4.465 -14.009 -13.924 1.00 74.88 177 PRO A N 1
ATOM 1337 C CA . PRO A 1 177 ? 3.980 -13.752 -12.583 1.00 74.88 177 PRO A CA 1
ATOM 1338 C C . PRO A 1 177 ? 5.189 -13.739 -11.647 1.00 74.88 177 PRO A C 1
ATOM 1340 O O . PRO A 1 177 ? 6.075 -14.589 -11.746 1.00 74.88 177 PRO A O 1
ATOM 1343 N N . LEU A 1 178 ? 5.210 -12.812 -10.695 1.00 76.62 178 LEU A N 1
ATOM 1344 C CA . LEU A 1 178 ? 6.137 -12.914 -9.580 1.00 76.62 178 LEU A CA 1
ATOM 1345 C C . LEU A 1 178 ? 5.769 -14.169 -8.787 1.00 76.62 178 LEU A C 1
ATOM 1347 O O . LEU A 1 178 ? 4.661 -14.281 -8.251 1.00 76.62 178 LEU A O 1
ATOM 1351 N N . ASN A 1 179 ? 6.701 -15.119 -8.697 1.00 82.50 179 ASN A N 1
ATOM 1352 C CA . ASN A 1 179 ? 6.548 -16.269 -7.819 1.00 82.50 179 ASN A CA 1
ATOM 1353 C C . ASN A 1 179 ? 6.742 -15.813 -6.373 1.00 82.50 179 ASN A C 1
ATOM 1355 O O . ASN A 1 179 ? 7.799 -15.993 -5.788 1.00 82.50 179 ASN A O 1
ATOM 1359 N N . LEU A 1 180 ? 5.705 -15.246 -5.769 1.00 83.31 180 LEU A N 1
ATOM 1360 C CA . LEU A 1 180 ? 5.731 -14.789 -4.378 1.00 83.31 180 LEU A CA 1
ATOM 1361 C C . LEU A 1 180 ? 5.859 -15.939 -3.347 1.00 83.31 180 LEU A C 1
ATOM 1363 O O . LEU A 1 180 ? 5.653 -15.717 -2.154 1.00 83.31 180 LEU A O 1
ATOM 1367 N N . GLY A 1 181 ? 6.092 -17.185 -3.785 1.00 78.94 181 GLY A N 1
ATOM 1368 C CA . GLY A 1 181 ? 6.567 -18.294 -2.947 1.00 78.94 181 GLY A CA 1
ATOM 1369 C C . GLY A 1 181 ? 8.082 -18.479 -2.955 1.00 78.94 181 GLY A C 1
ATOM 1370 O O . GLY A 1 181 ? 8.584 -19.239 -2.135 1.00 78.94 181 GLY A O 1
ATOM 1371 N N . ALA A 1 182 ? 8.781 -17.792 -3.854 1.00 84.12 182 ALA A N 1
ATOM 1372 C CA . ALA A 1 182 ? 10.228 -17.688 -3.880 1.00 84.12 182 ALA A CA 1
ATOM 1373 C C . ALA A 1 182 ? 10.732 -16.753 -2.770 1.00 84.12 182 ALA A C 1
ATOM 1375 O O . ALA A 1 182 ? 9.988 -15.940 -2.211 1.00 84.12 182 ALA A O 1
ATOM 1376 N N . SER A 1 183 ? 12.021 -16.858 -2.474 1.00 88.25 183 SER A N 1
ATOM 1377 C CA . SER A 1 183 ? 12.722 -15.916 -1.608 1.00 88.25 183 SER A CA 1
ATOM 1378 C C . SER A 1 183 ? 12.794 -14.521 -2.241 1.00 88.25 183 SER A C 1
ATOM 1380 O O . SER A 1 183 ? 12.771 -14.354 -3.461 1.00 88.25 183 SER A O 1
ATOM 1382 N N . VAL A 1 184 ? 12.928 -13.487 -1.407 1.00 89.50 184 VAL A N 1
ATOM 1383 C CA . VAL A 1 184 ? 13.102 -12.104 -1.891 1.00 89.50 184 VAL A CA 1
ATOM 1384 C C . VAL A 1 184 ? 14.376 -11.965 -2.727 1.00 89.50 184 VAL A C 1
ATOM 1386 O O . VAL A 1 184 ? 14.387 -11.196 -3.681 1.00 89.50 184 VAL A O 1
ATOM 1389 N N . ASP A 1 185 ? 15.423 -12.732 -2.417 1.00 89.69 185 ASP A N 1
ATOM 1390 C CA . ASP A 1 185 ? 16.675 -12.712 -3.177 1.00 89.69 185 ASP A CA 1
ATOM 1391 C C . ASP A 1 185 ? 16.479 -13.268 -4.597 1.00 89.69 185 ASP A C 1
ATOM 1393 O O . ASP A 1 185 ? 16.942 -12.664 -5.564 1.00 89.69 185 ASP A O 1
ATOM 1397 N N . GLU A 1 186 ? 15.706 -14.349 -4.748 1.00 88.38 186 GLU A N 1
ATOM 1398 C CA . GLU A 1 186 ? 15.310 -14.862 -6.064 1.00 88.38 186 GLU A CA 1
ATOM 1399 C C . GLU A 1 186 ? 14.449 -13.847 -6.821 1.00 88.38 186 GLU A C 1
ATOM 1401 O O . GLU A 1 186 ? 14.694 -13.598 -7.998 1.00 88.38 186 GLU A O 1
ATOM 1406 N N . LEU A 1 187 ? 13.470 -13.217 -6.165 1.00 88.44 187 LEU A N 1
ATOM 1407 C CA . LEU A 1 187 ? 12.628 -12.197 -6.803 1.00 88.44 187 LEU A CA 1
ATOM 1408 C C . LEU A 1 187 ? 13.449 -10.988 -7.272 1.00 88.44 187 LEU A C 1
ATOM 1410 O O . LEU A 1 187 ? 13.237 -10.493 -8.376 1.00 88.44 187 LEU A O 1
ATOM 1414 N N . LEU A 1 188 ? 14.419 -10.545 -6.468 1.00 88.50 188 LEU A N 1
ATOM 1415 C CA . LEU A 1 188 ? 15.346 -9.482 -6.845 1.00 88.50 188 LEU A CA 1
ATOM 1416 C C . LEU A 1 188 ? 16.214 -9.888 -8.034 1.00 88.50 188 LEU A C 1
ATOM 1418 O O . LEU A 1 188 ? 16.463 -9.048 -8.891 1.00 88.50 188 LEU A O 1
ATOM 1422 N N . ALA A 1 189 ? 16.691 -11.132 -8.107 1.00 87.31 189 ALA A N 1
ATOM 1423 C CA . ALA A 1 189 ? 17.509 -11.600 -9.229 1.00 87.31 189 ALA A CA 1
ATOM 1424 C C . ALA A 1 189 ? 16.772 -11.514 -10.581 1.00 87.31 189 ALA A C 1
ATOM 1426 O O . ALA A 1 189 ? 17.412 -11.353 -11.616 1.00 87.31 189 ALA A O 1
ATOM 1427 N N . HIS A 1 190 ? 15.437 -11.549 -10.564 1.00 83.62 190 HIS A N 1
ATOM 1428 C CA . HIS A 1 190 ? 14.587 -11.429 -11.750 1.00 83.62 190 HIS A CA 1
ATOM 1429 C C . HIS A 1 190 ? 14.159 -9.986 -12.070 1.00 83.62 190 HIS A C 1
ATOM 1431 O O . HIS A 1 190 ? 13.336 -9.790 -12.961 1.00 83.62 190 HIS A O 1
ATOM 1437 N N . ALA A 1 191 ? 14.710 -8.979 -11.381 1.00 85.06 191 ALA A N 1
ATOM 1438 C CA . ALA A 1 191 ? 14.458 -7.565 -11.653 1.00 85.06 191 ALA A CA 1
ATOM 1439 C C . ALA A 1 191 ? 15.678 -6.913 -12.342 1.00 85.06 191 ALA A C 1
ATOM 1441 O O . ALA A 1 191 ? 16.577 -6.425 -11.648 1.00 85.06 191 ALA A O 1
ATOM 1442 N N . PRO A 1 192 ? 15.757 -6.924 -13.689 1.00 81.88 192 PRO A N 1
ATOM 1443 C CA . PRO A 1 192 ? 16.950 -6.486 -14.423 1.00 81.88 192 PRO A CA 1
ATOM 1444 C C . PRO A 1 192 ? 17.168 -4.967 -14.410 1.00 81.88 192 PRO A C 1
ATOM 1446 O O . PRO A 1 192 ? 18.286 -4.506 -14.611 1.00 81.88 192 PRO A O 1
ATOM 1449 N N . ASP A 1 193 ? 16.117 -4.186 -14.169 1.00 86.19 193 ASP A N 1
ATOM 1450 C CA . ASP A 1 193 ? 16.097 -2.723 -14.250 1.00 86.19 193 ASP A CA 1
ATOM 1451 C C . ASP A 1 193 ? 16.226 -2.021 -12.886 1.00 86.19 193 ASP A C 1
ATOM 1453 O O . ASP A 1 193 ? 16.076 -0.803 -12.784 1.00 86.19 193 ASP A O 1
ATOM 1457 N N . VAL A 1 194 ? 16.507 -2.777 -11.822 1.00 87.56 194 VAL A N 1
ATOM 1458 C CA . VAL A 1 194 ? 16.661 -2.228 -10.471 1.00 87.56 194 VAL A CA 1
ATOM 1459 C C . VAL A 1 194 ? 18.031 -1.568 -10.280 1.00 87.56 194 VAL A C 1
ATOM 1461 O O . VAL A 1 194 ? 19.070 -2.122 -10.641 1.00 87.56 194 VAL A O 1
ATOM 1464 N N . ASP A 1 195 ? 18.053 -0.401 -9.636 1.00 90.25 195 ASP A N 1
ATOM 1465 C CA . ASP A 1 195 ? 19.300 0.277 -9.277 1.00 90.25 195 ASP A CA 1
ATOM 1466 C C . ASP A 1 195 ? 19.999 -0.434 -8.100 1.00 90.25 195 ASP A C 1
ATOM 1468 O O . ASP A 1 195 ? 19.553 -0.392 -6.949 1.00 90.25 195 ASP A O 1
ATOM 1472 N N . ARG A 1 196 ? 21.129 -1.085 -8.387 1.00 92.69 196 ARG A N 1
ATOM 1473 C CA . ARG A 1 196 ? 21.938 -1.839 -7.412 1.00 92.69 196 ARG A CA 1
ATOM 1474 C C . ARG A 1 196 ? 22.931 -0.979 -6.622 1.00 92.69 196 ARG A C 1
ATOM 1476 O O . ARG A 1 196 ? 23.608 -1.507 -5.746 1.00 92.69 196 ARG A O 1
ATOM 1483 N N . SER A 1 197 ? 23.026 0.328 -6.882 1.00 93.50 197 SER A N 1
ATOM 1484 C CA . SER A 1 197 ? 23.956 1.213 -6.159 1.00 93.50 197 SER A CA 1
ATOM 1485 C C . SER A 1 197 ? 23.584 1.399 -4.683 1.00 93.50 197 SER A C 1
ATOM 1487 O O . SER A 1 197 ? 24.439 1.703 -3.850 1.00 93.50 197 SER A O 1
ATOM 1489 N N . VAL A 1 198 ? 22.311 1.173 -4.335 1.00 93.69 198 VAL A N 1
ATOM 1490 C CA . VAL A 1 198 ? 21.795 1.282 -2.968 1.00 93.69 198 VAL A CA 1
ATOM 1491 C C . VAL A 1 198 ? 21.231 -0.066 -2.514 1.00 93.69 198 VAL A C 1
ATOM 1493 O O . VAL A 1 198 ? 20.064 -0.387 -2.757 1.00 93.69 198 VAL A O 1
ATOM 1496 N N . ALA A 1 199 ? 22.068 -0.822 -1.803 1.00 93.00 199 ALA A N 1
ATOM 1497 C CA . ALA A 1 199 ? 21.783 -2.182 -1.348 1.00 93.00 199 ALA A CA 1
ATOM 1498 C C . ALA A 1 199 ? 20.637 -2.283 -0.324 1.00 93.00 199 ALA A C 1
ATOM 1500 O O . ALA A 1 199 ? 20.356 -1.344 0.446 1.00 93.00 199 ALA A O 1
ATOM 1501 N N . ARG A 1 200 ? 20.017 -3.472 -0.293 1.00 93.19 200 ARG A N 1
ATOM 1502 C CA . ARG A 1 200 ? 19.039 -3.901 0.718 1.00 93.19 200 ARG A CA 1
ATOM 1503 C C . ARG A 1 200 ? 19.584 -3.744 2.140 1.00 93.19 200 ARG A C 1
ATOM 1505 O O . ARG A 1 200 ? 20.748 -4.014 2.418 1.00 93.19 200 ARG A O 1
ATOM 1512 N N . VAL A 1 201 ? 18.713 -3.332 3.061 1.00 89.81 201 VAL A N 1
ATOM 1513 C CA . VAL A 1 201 ? 19.012 -3.233 4.498 1.00 89.81 201 VAL A CA 1
ATOM 1514 C C . VAL A 1 201 ? 18.144 -4.225 5.262 1.00 89.81 201 VAL A C 1
ATOM 1516 O O . VAL A 1 201 ? 16.985 -4.412 4.920 1.00 89.81 201 VAL A O 1
ATOM 1519 N N . ARG A 1 202 ? 18.704 -4.876 6.284 1.00 82.12 202 ARG A N 1
ATOM 1520 C CA . ARG A 1 202 ? 18.011 -5.913 7.071 1.00 82.12 202 ARG A CA 1
ATOM 1521 C C . ARG A 1 202 ? 17.237 -5.430 8.308 1.00 82.12 202 ARG A C 1
ATOM 1523 O O . ARG A 1 202 ? 16.279 -6.108 8.656 1.00 82.12 202 ARG A O 1
ATOM 1530 N N . PRO A 1 203 ? 17.588 -4.311 8.981 1.00 84.38 203 PRO A N 1
ATOM 1531 C CA . PRO A 1 203 ? 16.844 -3.867 10.167 1.00 84.38 203 PRO A CA 1
ATOM 1532 C C . PRO A 1 203 ? 15.371 -3.519 9.906 1.00 84.38 203 PRO A C 1
ATOM 1534 O O . PRO A 1 203 ? 14.581 -3.455 10.843 1.00 84.38 203 PRO A O 1
ATOM 1537 N N . TYR A 1 204 ? 15.002 -3.294 8.643 1.00 86.06 204 TYR A N 1
ATOM 1538 C CA . TYR A 1 204 ? 13.642 -2.986 8.221 1.00 86.06 204 TYR A CA 1
ATOM 1539 C C . TYR A 1 204 ? 13.194 -4.035 7.215 1.00 86.06 204 TYR A C 1
ATOM 1541 O O . TYR A 1 204 ? 13.743 -4.092 6.119 1.00 86.06 204 TYR A O 1
ATOM 1549 N N . LEU A 1 205 ? 12.207 -4.840 7.603 1.00 89.12 205 LEU A N 1
ATOM 1550 C CA . LEU A 1 205 ? 11.602 -5.854 6.748 1.00 89.12 205 LEU A CA 1
ATOM 1551 C C . LEU A 1 205 ? 10.180 -5.426 6.405 1.00 89.12 205 LEU A C 1
ATOM 1553 O O . LEU A 1 205 ? 9.410 -5.080 7.299 1.00 89.12 205 LEU A O 1
ATOM 1557 N N . GLY A 1 206 ? 9.823 -5.444 5.127 1.00 88.38 206 GLY A N 1
ATOM 1558 C CA . GLY A 1 206 ? 8.468 -5.155 4.680 1.00 88.38 206 GLY A CA 1
ATOM 1559 C C . GLY A 1 206 ? 7.465 -6.188 5.199 1.00 88.38 206 GLY A C 1
ATOM 1560 O O . GLY A 1 206 ? 7.688 -7.390 5.107 1.00 88.38 206 GLY A O 1
ATOM 1561 N N . GLY A 1 207 ? 6.333 -5.717 5.721 1.00 88.56 207 GLY A N 1
ATOM 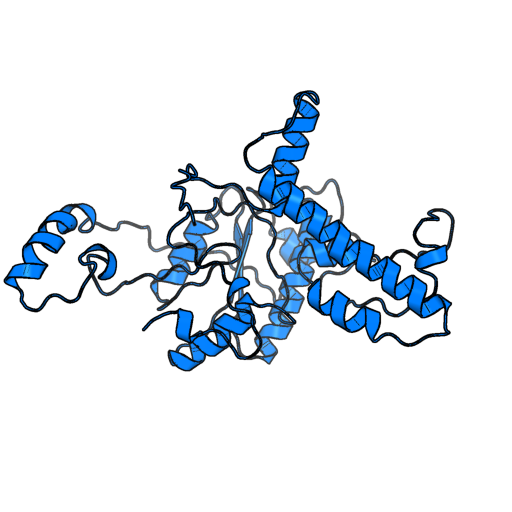1562 C CA . GLY A 1 207 ? 5.199 -6.553 6.128 1.00 88.56 207 GLY A CA 1
ATOM 1563 C C . GLY A 1 207 ? 4.234 -5.820 7.062 1.00 88.56 207 GLY A C 1
ATOM 1564 O O . GLY A 1 207 ? 4.552 -4.747 7.577 1.00 88.56 207 GLY A O 1
ATOM 1565 N N . GLU A 1 208 ? 3.050 -6.389 7.275 1.00 85.31 208 GLU A N 1
ATOM 1566 C CA . GLU A 1 208 ? 1.980 -5.858 8.132 1.00 85.31 208 GLU A CA 1
ATOM 1567 C C . GLU A 1 208 ? 2.216 -6.098 9.634 1.00 85.31 208 GLU A C 1
ATOM 1569 O O . GLU A 1 208 ? 1.500 -5.558 10.482 1.00 85.31 208 GLU A O 1
ATOM 1574 N N . SER A 1 209 ? 3.182 -6.950 9.987 1.00 69.25 209 SER A N 1
ATOM 1575 C CA . SER A 1 209 ? 3.409 -7.421 11.358 1.00 69.25 209 SER A CA 1
ATOM 1576 C C . SER A 1 209 ? 4.147 -6.432 12.263 1.00 69.25 209 SER A C 1
ATOM 1578 O O . SER A 1 209 ? 4.203 -6.649 13.472 1.00 69.25 209 SER A O 1
ATOM 1580 N N . THR A 1 210 ? 4.698 -5.345 11.726 1.00 65.19 210 THR A N 1
ATOM 1581 C CA . THR A 1 210 ? 5.514 -4.412 12.512 1.00 65.19 210 THR A CA 1
ATOM 1582 C C . THR A 1 210 ? 4.633 -3.360 13.188 1.00 65.19 210 THR A C 1
ATOM 1584 O O . THR A 1 210 ? 4.008 -2.543 12.523 1.00 65.19 210 THR A O 1
ATOM 1587 N N . PHE A 1 211 ? 4.575 -3.339 14.521 1.00 63.88 211 PHE A N 1
ATOM 1588 C CA . PHE A 1 211 ? 4.010 -2.219 15.283 1.00 63.88 211 PHE A CA 1
ATOM 1589 C C . PHE A 1 211 ? 4.879 -1.930 16.503 1.00 63.88 211 PHE A C 1
ATOM 1591 O O . PHE A 1 211 ? 5.309 -2.850 17.190 1.00 63.88 211 PHE A O 1
ATOM 1598 N N . LEU A 1 212 ? 5.156 -0.652 16.751 1.00 62.94 212 LEU A N 1
ATOM 1599 C CA . LEU A 1 212 ? 6.257 -0.214 17.609 1.00 62.94 212 LEU A CA 1
ATOM 1600 C C . LEU A 1 212 ? 5.731 0.343 18.933 1.00 62.94 212 LEU A C 1
ATOM 1602 O O . LEU A 1 212 ? 5.814 1.539 19.196 1.00 62.94 212 LEU A O 1
ATOM 1606 N N . ALA A 1 213 ? 5.182 -0.550 19.760 1.00 62.25 213 ALA A N 1
ATOM 1607 C CA . ALA A 1 213 ? 4.746 -0.213 21.116 1.00 62.25 213 ALA A CA 1
ATOM 1608 C C . ALA A 1 213 ? 5.933 0.157 22.031 1.00 62.25 213 ALA A C 1
ATOM 1610 O O . ALA A 1 213 ? 5.821 1.059 22.858 1.00 62.25 213 ALA A O 1
ATOM 1611 N N . ASP A 1 214 ? 7.094 -0.470 21.825 1.00 73.12 214 ASP A N 1
ATOM 1612 C CA . ASP A 1 214 ? 8.211 -0.450 22.784 1.00 73.12 214 ASP A CA 1
ATOM 1613 C C . ASP A 1 214 ? 8.981 0.879 22.856 1.00 73.12 214 ASP A C 1
ATOM 1615 O O . ASP A 1 214 ? 9.792 1.084 23.757 1.00 73.12 214 ASP A O 1
ATOM 1619 N N . LYS A 1 215 ? 8.746 1.794 21.909 1.00 83.75 215 LYS A N 1
ATOM 1620 C CA . LYS A 1 215 ? 9.445 3.090 21.816 1.00 83.75 215 LYS A CA 1
ATOM 1621 C C . LYS A 1 215 ? 8.570 4.287 22.152 1.00 83.75 215 LYS A C 1
ATOM 1623 O O . LYS A 1 215 ? 9.036 5.420 22.103 1.00 83.75 215 LYS A O 1
ATOM 1628 N N . LEU A 1 216 ? 7.295 4.049 22.453 1.00 89.19 216 LEU A N 1
ATOM 1629 C CA . LEU A 1 216 ? 6.343 5.137 22.589 1.00 89.19 216 LEU A CA 1
ATOM 1630 C C . LEU A 1 216 ? 6.614 5.978 23.833 1.00 89.19 216 LEU A C 1
ATOM 1632 O O . LEU A 1 216 ? 6.500 7.187 23.748 1.00 89.19 216 LEU A O 1
ATOM 1636 N N . LEU A 1 217 ? 7.006 5.383 24.963 1.00 91.06 217 LEU A N 1
ATOM 1637 C CA . LEU A 1 217 ? 7.147 6.125 26.221 1.00 91.06 217 LEU A CA 1
ATOM 1638 C C . LEU A 1 217 ? 8.088 7.336 26.101 1.00 91.06 217 LEU A C 1
ATOM 1640 O O . LEU A 1 217 ? 7.701 8.439 26.479 1.00 91.06 217 LEU A O 1
ATOM 1644 N N . ASP A 1 218 ? 9.264 7.137 25.509 1.00 89.25 218 ASP A N 1
ATOM 1645 C CA . ASP A 1 218 ? 10.307 8.163 25.378 1.00 89.25 218 ASP A CA 1
ATOM 1646 C C . ASP A 1 218 ? 10.143 9.031 24.111 1.00 89.25 218 ASP A C 1
ATOM 1648 O O . ASP A 1 218 ? 11.003 9.856 23.807 1.00 89.25 218 ASP A O 1
ATOM 1652 N N . TYR A 1 219 ? 9.073 8.835 23.328 1.00 90.94 219 TYR A N 1
ATOM 1653 C CA . TYR A 1 219 ? 8.931 9.472 22.016 1.00 90.94 219 TYR A CA 1
ATOM 1654 C C . TYR A 1 219 ? 8.922 10.996 22.120 1.00 90.94 219 TYR A C 1
ATOM 1656 O O . TYR A 1 219 ? 9.671 11.661 21.410 1.00 90.94 219 TYR A O 1
ATOM 1664 N N . GLU A 1 220 ? 8.115 11.561 23.021 1.00 93.19 220 GLU A N 1
ATOM 1665 C CA . GLU A 1 220 ? 8.000 13.015 23.166 1.00 93.19 220 GLU A CA 1
ATOM 1666 C C . GLU A 1 220 ? 9.354 13.671 23.453 1.00 93.19 220 GLU A C 1
ATOM 1668 O O . GLU A 1 220 ? 9.739 14.608 22.752 1.00 93.19 220 GLU A O 1
ATOM 1673 N N . THR A 1 221 ? 10.116 13.115 24.393 1.00 91.75 221 THR A N 1
ATOM 1674 C CA . THR A 1 221 ? 11.361 13.711 24.875 1.00 91.75 221 THR A CA 1
ATOM 1675 C C . THR A 1 221 ? 12.571 13.413 23.996 1.00 91.75 221 THR A C 1
ATOM 1677 O O . THR A 1 221 ? 13.524 14.196 24.014 1.00 91.75 221 THR A O 1
ATOM 1680 N N . GLU A 1 222 ? 12.583 12.297 23.261 1.00 91.81 222 GLU A N 1
ATOM 1681 C CA . GLU A 1 222 ? 13.796 11.792 22.606 1.00 91.81 222 GLU A CA 1
ATOM 1682 C C . GLU A 1 222 ? 13.714 11.705 21.067 1.00 91.81 222 GLU A C 1
ATOM 1684 O O . GLU A 1 222 ? 14.764 11.604 20.433 1.00 91.81 222 GLU A O 1
ATOM 1689 N N . HIS A 1 223 ? 12.536 11.802 20.424 1.00 88.69 223 HIS A N 1
ATOM 1690 C CA . HIS A 1 223 ? 12.406 11.662 18.953 1.00 88.69 223 HIS A CA 1
ATOM 1691 C C . HIS A 1 223 ? 13.246 12.664 18.138 1.00 88.69 223 HIS A C 1
ATOM 1693 O O . HIS A 1 223 ? 13.592 12.392 16.988 1.00 88.69 223 HIS A O 1
ATOM 1699 N N . ASN A 1 224 ? 13.574 13.821 18.717 1.00 89.25 224 ASN A N 1
ATOM 1700 C CA . ASN A 1 224 ? 14.339 14.891 18.081 1.00 89.25 224 ASN A CA 1
ATOM 1701 C C . ASN A 1 224 ? 15.849 14.851 18.391 1.00 89.25 224 ASN A C 1
ATOM 1703 O O . ASN A 1 224 ? 16.564 15.772 17.992 1.00 89.25 224 ASN A O 1
ATOM 1707 N N . LYS A 1 225 ? 16.342 13.819 19.093 1.00 89.88 225 LYS A N 1
ATOM 1708 C CA . LYS A 1 225 ? 17.747 13.690 19.522 1.00 89.88 225 LYS A CA 1
ATOM 1709 C C . LYS A 1 225 ? 18.462 12.593 18.721 1.00 89.88 225 LYS A C 1
ATOM 1711 O O . LYS A 1 225 ? 18.410 11.427 19.114 1.00 89.88 225 LYS A O 1
ATOM 1716 N N . PRO A 1 226 ? 19.124 12.926 17.595 1.00 86.00 226 PRO A N 1
ATOM 1717 C CA . PRO A 1 226 ? 19.771 11.929 16.734 1.00 86.00 226 PRO A CA 1
ATOM 1718 C C . PRO A 1 226 ? 21.004 11.264 17.371 1.00 86.00 226 PRO A C 1
ATOM 1720 O O . PRO A 1 226 ? 21.459 10.234 16.886 1.00 86.00 226 PRO A O 1
ATOM 1723 N N . ASP A 1 227 ? 21.560 11.858 18.426 1.00 84.31 227 ASP A N 1
ATOM 1724 C CA . ASP A 1 227 ? 22.745 11.415 19.168 1.00 84.31 227 ASP A CA 1
ATOM 1725 C C . ASP A 1 227 ? 22.445 10.379 20.267 1.00 84.31 227 ASP A C 1
ATOM 1727 O O . ASP A 1 227 ? 23.363 9.761 20.809 1.00 84.31 227 ASP A O 1
ATOM 1731 N N . LYS A 1 228 ? 21.167 10.177 20.603 1.00 68.75 228 LYS A N 1
ATOM 1732 C CA . LYS A 1 228 ? 20.720 9.278 21.672 1.00 68.75 228 LYS A CA 1
ATOM 1733 C C . LYS A 1 228 ? 20.123 7.969 21.137 1.00 68.75 228 LYS A C 1
ATOM 1735 O O . LYS A 1 228 ? 20.136 7.693 19.942 1.0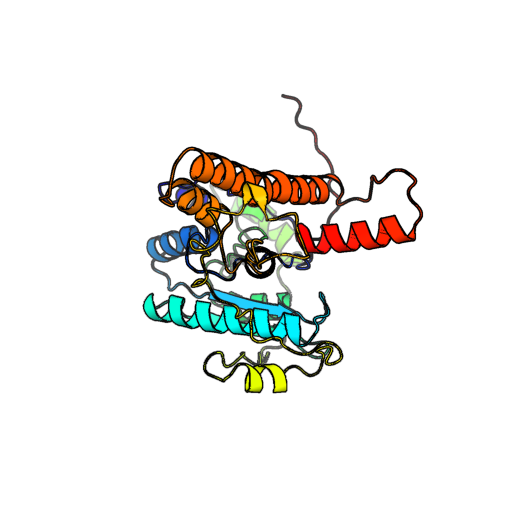0 68.75 228 LYS A O 1
ATOM 1740 N N . LYS A 1 229 ? 19.623 7.131 22.061 1.00 69.62 229 LYS A N 1
ATOM 1741 C CA . LYS A 1 229 ? 18.876 5.885 21.800 1.00 69.62 229 LYS A CA 1
ATOM 1742 C C . LYS A 1 229 ? 17.877 6.086 20.654 1.00 69.62 229 LYS A C 1
ATOM 1744 O O . LYS A 1 229 ? 17.233 7.126 20.584 1.00 69.62 229 LYS A O 1
ATOM 1749 N N . ASP A 1 230 ? 17.715 5.067 19.809 1.00 80.19 230 ASP A N 1
ATOM 1750 C CA . ASP A 1 230 ? 16.752 5.038 18.700 1.00 80.19 230 ASP A CA 1
ATOM 1751 C C . ASP A 1 230 ? 15.298 5.146 19.209 1.00 80.19 230 ASP A C 1
ATOM 1753 O O . ASP A 1 230 ? 14.592 4.147 19.382 1.00 80.19 230 ASP A O 1
ATOM 1757 N N . ALA A 1 231 ? 14.885 6.384 19.476 1.00 81.50 231 ALA A N 1
ATOM 1758 C CA . ALA A 1 231 ? 13.590 6.772 20.020 1.00 81.50 231 ALA A CA 1
ATOM 1759 C C . ALA A 1 231 ? 12.600 7.205 18.933 1.00 81.50 231 ALA A C 1
ATOM 1761 O O . ALA A 1 231 ? 11.438 7.485 19.222 1.00 81.50 231 ALA A O 1
ATOM 1762 N N . THR A 1 232 ? 13.032 7.237 17.669 1.00 86.12 232 THR A N 1
ATOM 1763 C CA . THR A 1 232 ? 12.103 7.436 16.561 1.00 86.12 232 THR A CA 1
ATOM 1764 C C . THR A 1 232 ? 11.265 6.184 16.342 1.00 86.12 232 THR A C 1
ATOM 1766 O O . THR A 1 232 ? 11.627 5.055 16.688 1.00 86.12 232 THR A O 1
ATOM 1769 N N . SER A 1 233 ? 10.110 6.388 15.727 1.00 85.94 233 SER A N 1
ATOM 1770 C CA . SER A 1 233 ? 9.163 5.313 15.498 1.00 85.94 233 SER A CA 1
ATOM 1771 C C . SER A 1 233 ? 9.604 4.352 14.411 1.00 85.94 233 SER A C 1
ATOM 1773 O O . SER A 1 233 ? 9.110 3.245 14.400 1.00 85.94 233 SER A O 1
ATOM 1775 N N . ASN A 1 234 ? 10.467 4.743 13.472 1.00 87.69 234 ASN A N 1
ATOM 1776 C CA . ASN A 1 234 ? 10.851 3.932 12.312 1.00 87.69 234 ASN A CA 1
ATOM 1777 C C . ASN A 1 234 ? 9.683 3.366 11.467 1.00 87.69 234 ASN A C 1
ATOM 1779 O O . ASN A 1 234 ? 9.880 2.440 10.680 1.00 87.69 234 ASN A O 1
ATOM 1783 N N . VAL A 1 235 ? 8.466 3.920 11.571 1.00 86.88 235 VAL A N 1
ATOM 1784 C CA . VAL A 1 235 ? 7.296 3.445 10.796 1.00 86.88 235 VAL A CA 1
ATOM 1785 C C . VAL A 1 235 ? 7.213 4.041 9.389 1.00 86.88 235 VAL A C 1
ATOM 1787 O O . VAL A 1 235 ? 6.403 3.600 8.575 1.00 86.88 235 VAL A O 1
ATOM 1790 N N . SER A 1 236 ? 8.019 5.060 9.082 1.00 87.31 236 SER A N 1
ATOM 1791 C CA . SER A 1 236 ? 7.950 5.786 7.811 1.00 87.31 236 SER A CA 1
ATOM 1792 C C . SER A 1 236 ? 8.085 4.903 6.556 1.00 87.31 236 SER A C 1
ATOM 1794 O O . SER A 1 236 ? 7.276 5.113 5.646 1.00 87.31 236 SER A O 1
ATOM 1796 N N . PRO A 1 237 ? 8.980 3.888 6.461 1.00 87.69 237 PRO A N 1
ATOM 1797 C CA . PRO A 1 237 ? 9.007 3.009 5.288 1.00 87.69 237 PRO A CA 1
ATOM 1798 C C . PRO A 1 237 ? 7.721 2.177 5.155 1.00 87.69 237 PRO A C 1
ATOM 1800 O O . PRO A 1 237 ? 7.196 2.025 4.053 1.00 87.69 237 PRO A O 1
ATOM 1803 N N . TYR A 1 238 ? 7.148 1.726 6.272 1.00 88.62 238 TYR A N 1
ATOM 1804 C CA . TYR A 1 238 ? 5.906 0.950 6.297 1.00 88.62 238 TYR A CA 1
ATOM 1805 C C . TYR A 1 238 ? 4.685 1.788 5.895 1.00 88.62 238 TYR A C 1
ATOM 1807 O O . TYR A 1 238 ? 3.827 1.319 5.151 1.00 88.62 238 TYR A O 1
ATOM 1815 N N . LEU A 1 239 ? 4.609 3.045 6.346 1.00 83.81 239 LEU A N 1
ATOM 1816 C CA . LEU A 1 239 ? 3.555 3.984 5.942 1.00 83.81 239 LEU A CA 1
ATOM 1817 C C . LEU A 1 239 ? 3.700 4.428 4.480 1.00 83.81 239 LEU A C 1
ATOM 1819 O O . LEU A 1 239 ? 2.693 4.703 3.825 1.00 83.81 239 LEU A O 1
ATOM 1823 N N . ARG A 1 240 ? 4.936 4.514 3.969 1.00 82.25 240 ARG A N 1
ATOM 1824 C CA . ARG A 1 240 ? 5.228 4.867 2.572 1.00 82.25 240 ARG A CA 1
ATOM 1825 C C . ARG A 1 240 ? 4.723 3.800 1.607 1.00 82.25 240 ARG A C 1
ATOM 1827 O O . ARG A 1 240 ? 4.056 4.151 0.642 1.00 82.25 240 ARG A O 1
ATOM 1834 N N . TYR A 1 241 ? 5.024 2.532 1.880 1.00 82.38 241 TYR A N 1
ATOM 1835 C CA . TYR A 1 241 ? 4.623 1.403 1.033 1.00 82.38 241 TYR A CA 1
ATOM 1836 C C . TYR A 1 241 ? 3.269 0.795 1.414 1.00 82.38 241 TYR A C 1
ATOM 1838 O O . TYR A 1 241 ? 2.814 -0.154 0.788 1.00 82.38 241 TYR A O 1
ATOM 1846 N N . GLY A 1 242 ? 2.593 1.363 2.414 1.00 82.88 242 GLY A N 1
ATOM 1847 C CA . GLY A 1 242 ? 1.238 0.973 2.786 1.00 82.88 242 GLY A CA 1
ATOM 1848 C C . GLY A 1 242 ? 1.142 -0.362 3.521 1.00 82.88 242 GLY A C 1
ATOM 1849 O O . GLY A 1 242 ? 0.033 -0.888 3.620 1.00 82.88 242 GLY A O 1
ATOM 1850 N N . ASN A 1 243 ? 2.251 -0.872 4.059 1.00 87.12 243 ASN A N 1
ATOM 1851 C CA . ASN A 1 243 ? 2.314 -2.059 4.912 1.00 87.12 243 ASN A CA 1
ATOM 1852 C C . ASN A 1 243 ? 1.560 -1.861 6.236 1.00 87.12 243 ASN A C 1
ATOM 1854 O O . ASN A 1 243 ? 1.021 -2.807 6.799 1.00 87.12 243 ASN A O 1
ATOM 1858 N N . ILE A 1 244 ? 1.477 -0.619 6.722 1.00 84.69 244 ILE A N 1
ATOM 1859 C CA . ILE A 1 244 ? 0.684 -0.247 7.900 1.00 84.69 244 ILE A CA 1
ATOM 1860 C C . ILE A 1 244 ? -0.308 0.845 7.502 1.00 84.69 244 ILE A C 1
ATOM 1862 O O . ILE A 1 244 ? 0.014 1.756 6.736 1.00 84.69 244 ILE A O 1
ATOM 1866 N N . SER A 1 245 ? -1.531 0.763 8.029 1.00 83.12 245 SER A N 1
ATOM 1867 C CA . SER A 1 245 ? -2.527 1.819 7.851 1.00 83.12 245 SER A CA 1
ATOM 1868 C C . SER A 1 245 ? -2.290 2.961 8.843 1.00 83.12 245 SER A C 1
ATOM 1870 O O . SER A 1 245 ? -2.162 2.686 10.036 1.00 83.12 245 SER A O 1
ATOM 1872 N N . PRO A 1 246 ? -2.350 4.238 8.424 1.00 80.25 246 PRO A N 1
ATOM 1873 C CA . PRO A 1 246 ? -2.363 5.355 9.371 1.00 80.25 246 PRO A CA 1
ATOM 1874 C C . PRO A 1 246 ? -3.565 5.287 10.328 1.00 80.25 246 PRO A C 1
ATOM 1876 O O . PRO A 1 246 ? -3.465 5.722 11.468 1.00 80.25 246 PRO A O 1
ATOM 1879 N N . VAL A 1 247 ? -4.678 4.667 9.913 1.00 81.12 247 VAL A N 1
ATOM 1880 C CA . VAL A 1 247 ? -5.827 4.426 10.803 1.00 81.12 247 VAL A CA 1
ATOM 1881 C C . VAL A 1 247 ? -5.500 3.385 11.870 1.00 81.12 247 VAL A C 1
ATOM 1883 O O . VAL A 1 247 ? -5.893 3.543 13.018 1.00 81.12 247 VAL A O 1
ATOM 1886 N N . ASP A 1 248 ? -4.759 2.339 11.512 1.00 81.31 248 ASP A N 1
ATOM 1887 C CA . ASP A 1 248 ? -4.323 1.322 12.474 1.00 81.31 248 ASP A CA 1
ATOM 1888 C C . ASP A 1 248 ? -3.381 1.937 13.519 1.00 81.31 248 ASP A C 1
ATOM 1890 O O . ASP A 1 248 ? -3.552 1.723 14.716 1.00 81.31 248 ASP A O 1
ATOM 1894 N N . VAL A 1 249 ? -2.456 2.800 13.083 1.00 80.81 249 VAL A N 1
ATOM 1895 C CA . VAL A 1 249 ? -1.625 3.610 13.988 1.00 80.81 249 VAL A CA 1
ATOM 1896 C C . VAL A 1 249 ? -2.497 4.465 14.911 1.00 80.81 249 VAL A C 1
ATOM 1898 O O . VAL A 1 249 ? -2.323 4.414 16.127 1.00 80.81 249 VAL A O 1
ATOM 1901 N N . ALA A 1 250 ? -3.468 5.196 14.354 1.00 82.25 250 ALA A N 1
ATOM 1902 C CA . ALA A 1 250 ? -4.349 6.080 15.114 1.00 82.25 250 ALA A CA 1
ATOM 1903 C C . ALA A 1 250 ? -5.234 5.353 16.139 1.00 82.25 250 ALA A C 1
ATOM 1905 O O . ALA A 1 250 ? -5.670 5.965 17.108 1.00 82.25 250 ALA A O 1
ATOM 1906 N N . LEU A 1 251 ? -5.491 4.057 15.947 1.00 82.56 251 LEU A N 1
ATOM 1907 C CA . LEU A 1 251 ? -6.230 3.228 16.899 1.00 82.56 251 LEU A CA 1
ATOM 1908 C C . LEU A 1 251 ? -5.320 2.620 17.967 1.00 82.56 251 LEU A C 1
ATOM 1910 O O . LEU A 1 251 ? -5.689 2.578 19.139 1.00 82.56 251 LEU A O 1
ATOM 1914 N N . ARG A 1 252 ? -4.132 2.142 17.583 1.00 84.94 252 ARG A N 1
ATOM 1915 C CA . ARG A 1 252 ? -3.235 1.446 18.512 1.00 84.94 252 ARG A CA 1
ATOM 1916 C C . ARG A 1 252 ? -2.458 2.390 19.420 1.00 84.94 252 ARG A C 1
ATOM 1918 O O . ARG A 1 252 ? -2.295 2.067 20.588 1.00 84.94 252 ARG A O 1
ATOM 1925 N N . VAL A 1 253 ? -1.996 3.538 18.918 1.00 87.81 253 VAL A N 1
ATOM 1926 C CA . VAL A 1 253 ? -1.189 4.486 19.709 1.00 87.81 253 VAL A CA 1
ATOM 1927 C C . VAL A 1 253 ? -1.943 4.962 20.959 1.00 87.81 253 VAL A C 1
ATOM 1929 O O . VAL A 1 253 ? -1.385 4.831 22.047 1.00 87.81 253 VAL A O 1
ATOM 1932 N N . PRO A 1 254 ? -3.215 5.410 20.879 1.00 85.50 254 PRO A N 1
ATOM 1933 C CA . PRO A 1 254 ? -3.993 5.765 22.067 1.00 85.50 254 PRO A CA 1
ATOM 1934 C C . PRO A 1 254 ? -4.189 4.603 23.050 1.00 85.50 254 PRO A C 1
ATOM 1936 O O . PRO A 1 254 ? -4.257 4.833 24.255 1.00 85.50 254 PRO A O 1
ATOM 1939 N N . ALA A 1 255 ? -4.267 3.368 22.543 1.00 87.81 255 ALA A N 1
ATOM 1940 C CA . ALA A 1 255 ? -4.499 2.160 23.333 1.00 87.81 255 ALA A CA 1
ATOM 1941 C C . ALA A 1 255 ? -3.241 1.619 24.041 1.00 87.81 255 ALA A C 1
ATOM 1943 O O . ALA A 1 255 ? -3.362 0.753 24.908 1.00 87.81 255 ALA A O 1
ATOM 1944 N N . THR A 1 256 ? -2.044 2.106 23.697 1.00 89.31 256 THR A N 1
ATOM 1945 C CA . THR A 1 256 ? -0.799 1.699 24.359 1.00 89.31 256 THR A CA 1
ATOM 1946 C C . THR A 1 256 ? -0.777 2.184 25.808 1.00 89.31 256 THR A C 1
ATOM 1948 O O . THR A 1 256 ? -0.965 3.369 26.087 1.00 89.31 256 THR A O 1
ATOM 1951 N N . GLN A 1 257 ? -0.533 1.257 26.735 1.00 91.25 257 GLN A N 1
ATOM 1952 C CA . GLN A 1 257 ? -0.442 1.537 28.166 1.00 91.25 257 GLN A CA 1
ATOM 1953 C C . GLN A 1 257 ? 0.969 1.985 28.560 1.00 91.25 257 GLN A C 1
ATOM 1955 O O . GLN A 1 257 ? 1.959 1.535 27.985 1.00 91.25 257 GLN A O 1
ATOM 1960 N N . GLY A 1 258 ? 1.064 2.836 29.580 1.00 91.81 258 GLY A N 1
ATOM 1961 C CA . GLY A 1 258 ? 2.332 3.261 30.161 1.00 91.81 258 GLY A CA 1
ATOM 1962 C C . GLY A 1 258 ? 2.148 4.278 31.286 1.00 91.81 258 GLY A C 1
ATOM 1963 O O . GLY A 1 258 ? 1.014 4.644 31.598 1.00 91.81 258 GLY A O 1
ATOM 1964 N N . PRO A 1 259 ? 3.248 4.719 31.915 1.00 94.81 259 PRO A N 1
ATOM 1965 C CA . PRO A 1 259 ? 3.196 5.668 33.019 1.00 94.81 259 PRO A CA 1
ATOM 1966 C C . PRO A 1 259 ? 2.719 7.049 32.553 1.00 94.81 259 PRO A C 1
ATOM 1968 O O . PRO A 1 259 ? 3.211 7.605 31.569 1.00 94.81 259 PRO A O 1
ATOM 1971 N N . GLU A 1 260 ? 1.770 7.612 33.294 1.00 94.75 260 GLU A N 1
ATOM 1972 C CA . GLU A 1 260 ? 1.226 8.949 33.054 1.00 94.75 260 GLU A CA 1
ATOM 1973 C C . GLU A 1 260 ? 1.955 10.010 33.900 1.00 94.75 260 GLU A C 1
ATOM 1975 O O . GLU A 1 260 ? 2.408 9.691 35.003 1.00 94.75 260 GLU A O 1
ATOM 1980 N N . PRO A 1 261 ? 2.079 11.269 33.421 1.00 94.56 261 PRO A N 1
ATOM 1981 C CA . PRO A 1 261 ? 1.500 11.830 32.188 1.00 94.56 261 PRO A CA 1
ATOM 1982 C C . PRO A 1 261 ? 2.350 11.625 30.919 1.00 94.56 261 PRO A C 1
ATOM 1984 O O . PRO A 1 261 ? 1.913 11.979 29.822 1.00 94.56 261 PRO A O 1
ATOM 1987 N N . SER A 1 262 ? 3.564 11.078 31.049 1.00 94.94 262 SER A N 1
ATOM 1988 C CA . SER A 1 262 ? 4.525 10.955 29.943 1.00 94.94 262 SER A CA 1
ATOM 1989 C C . SER A 1 262 ? 3.969 10.156 28.763 1.00 94.94 262 SER A C 1
ATOM 1991 O O . SER A 1 262 ? 4.138 10.553 27.612 1.00 94.94 262 SER A O 1
ATOM 1993 N N . MET A 1 263 ? 3.235 9.071 29.031 1.00 94.44 263 MET A N 1
ATOM 1994 C CA . MET A 1 263 ? 2.609 8.271 27.979 1.00 94.44 263 MET A CA 1
ATOM 1995 C C . MET A 1 263 ? 1.567 9.070 27.183 1.00 94.44 263 MET A C 1
ATOM 1997 O O . MET A 1 263 ? 1.534 8.984 25.957 1.00 94.44 263 MET A O 1
ATOM 2001 N N . THR A 1 264 ? 0.730 9.889 27.827 1.00 95.12 264 THR A N 1
ATOM 2002 C CA . THR A 1 264 ? -0.208 10.779 27.117 1.00 95.12 264 THR A CA 1
ATOM 2003 C C . THR A 1 264 ? 0.500 11.757 26.186 1.00 95.12 264 THR A C 1
ATOM 2005 O O . THR A 1 264 ? 0.087 11.902 25.035 1.00 95.12 264 THR A O 1
ATOM 2008 N N . LEU A 1 265 ? 1.576 12.394 26.647 1.00 95.06 265 LEU A N 1
ATOM 2009 C CA . LEU A 1 265 ? 2.332 13.348 25.832 1.00 95.06 265 LEU A CA 1
ATOM 2010 C C . LEU A 1 265 ? 2.937 12.670 24.595 1.00 95.06 265 LEU A C 1
ATOM 2012 O O . LEU A 1 265 ? 2.739 13.137 23.471 1.00 95.06 265 LEU A O 1
ATOM 2016 N N . SER A 1 266 ? 3.561 11.508 24.782 1.00 93.81 266 SER A N 1
ATOM 2017 C CA . SER A 1 266 ? 4.129 10.728 23.684 1.00 93.81 266 SER A CA 1
ATOM 2018 C C . SER A 1 266 ? 3.088 10.202 22.695 1.00 93.81 266 SER A C 1
ATOM 2020 O O . SER A 1 266 ? 3.314 10.262 21.484 1.00 93.81 266 SER A O 1
ATOM 2022 N N . ARG A 1 267 ? 1.918 9.748 23.171 1.00 92.50 267 ARG A N 1
ATOM 2023 C CA . ARG A 1 267 ? 0.786 9.368 22.304 1.00 92.50 267 ARG A CA 1
ATOM 2024 C C . ARG A 1 267 ? 0.344 10.537 21.429 1.00 92.50 267 ARG A C 1
ATOM 2026 O O . ARG A 1 267 ? 0.205 10.370 20.218 1.00 92.50 267 ARG A O 1
ATOM 2033 N N . ASN A 1 268 ? 0.172 11.718 22.020 1.00 90.88 268 ASN A N 1
ATOM 2034 C CA . ASN A 1 268 ? -0.275 12.910 21.302 1.00 90.88 268 ASN A CA 1
ATOM 2035 C C . ASN A 1 268 ? 0.744 13.364 20.247 1.00 90.88 268 ASN A C 1
ATOM 2037 O O . ASN A 1 268 ? 0.358 13.614 19.107 1.00 90.88 268 ASN A O 1
ATOM 2041 N N . HIS A 1 269 ? 2.035 13.405 20.592 1.00 91.56 269 HIS A N 1
ATOM 2042 C CA . HIS A 1 269 ? 3.099 13.734 19.636 1.00 91.56 269 HIS A CA 1
ATOM 2043 C C . HIS A 1 269 ? 3.155 12.739 18.474 1.00 91.56 269 HIS A C 1
ATOM 2045 O O . HIS A 1 269 ? 3.221 13.142 17.314 1.00 91.56 269 HIS A O 1
ATOM 2051 N N . MET A 1 270 ? 3.070 11.437 18.761 1.00 88.50 270 MET A N 1
ATOM 2052 C CA . MET A 1 270 ? 3.085 10.421 17.713 1.00 88.50 270 MET A CA 1
ATOM 2053 C C . MET A 1 270 ? 1.884 10.557 16.760 1.00 88.50 270 MET A C 1
ATOM 2055 O O . MET A 1 270 ? 2.052 10.430 15.546 1.00 88.50 270 MET A O 1
ATOM 2059 N N . ILE A 1 271 ? 0.686 10.857 17.275 1.00 86.19 271 ILE A N 1
ATOM 2060 C CA . ILE A 1 271 ? -0.504 11.107 16.445 1.00 86.19 271 ILE A CA 1
ATOM 2061 C C . ILE A 1 271 ? -0.347 12.370 15.589 1.00 86.19 271 ILE A C 1
ATOM 2063 O O . ILE A 1 271 ? -0.667 12.327 14.398 1.00 86.19 271 ILE A O 1
ATOM 2067 N N . ASP A 1 272 ? 0.169 13.466 16.152 1.00 84.38 272 ASP A N 1
ATOM 2068 C CA . ASP A 1 272 ? 0.424 14.697 15.394 1.00 84.38 272 ASP A CA 1
ATOM 2069 C C . ASP A 1 272 ? 1.352 14.427 14.199 1.00 84.38 272 ASP A C 1
ATOM 2071 O O . ASP A 1 272 ? 1.052 14.787 13.062 1.00 84.38 272 ASP A O 1
ATOM 2075 N N . GLU A 1 273 ? 2.448 13.699 14.409 1.00 86.81 273 GLU A N 1
ATOM 2076 C CA . GLU A 1 273 ? 3.409 13.434 13.338 1.00 86.81 273 GLU A CA 1
ATOM 2077 C C . GLU A 1 273 ? 2.910 12.421 12.304 1.00 86.81 273 GLU A C 1
ATOM 2079 O O . GLU A 1 273 ? 3.016 12.649 11.095 1.00 86.81 273 GLU A O 1
ATOM 2084 N N . MET A 1 274 ? 2.360 11.294 12.759 1.00 79.69 274 MET A N 1
ATOM 2085 C CA . MET A 1 274 ? 2.007 10.182 11.873 1.00 79.69 274 MET A CA 1
ATOM 2086 C C . MET A 1 274 ? 0.686 10.380 11.138 1.00 79.69 274 MET A C 1
ATOM 2088 O O . MET A 1 274 ? 0.501 9.800 10.063 1.00 79.69 274 MET A O 1
ATOM 2092 N N . VAL A 1 275 ? -0.222 11.176 11.705 1.00 77.81 275 VAL A N 1
ATOM 2093 C CA . VAL A 1 275 ? -1.537 11.458 11.126 1.00 77.81 275 VAL A CA 1
ATOM 2094 C C . VAL A 1 275 ? -1.578 12.892 10.624 1.00 77.81 275 VAL A C 1
ATOM 2096 O O . VAL A 1 275 ? -1.619 13.094 9.414 1.00 77.81 275 VAL A O 1
ATOM 2099 N N . VAL A 1 276 ? -1.496 13.892 11.506 1.00 76.88 276 VAL A N 1
ATOM 2100 C CA . VAL A 1 276 ? -1.763 15.296 11.139 1.00 76.88 276 VAL A CA 1
ATOM 2101 C C . VAL A 1 276 ? -0.738 15.823 10.132 1.00 76.88 276 VAL A C 1
ATOM 2103 O O . VAL A 1 276 ? -1.110 16.258 9.042 1.00 76.88 276 VAL A O 1
ATOM 2106 N N . ARG A 1 277 ? 0.564 15.734 10.429 1.00 81.06 277 ARG A N 1
ATOM 2107 C CA . ARG A 1 277 ? 1.626 16.219 9.526 1.00 81.06 277 ARG A CA 1
ATOM 2108 C C . ARG A 1 277 ? 1.709 15.401 8.241 1.00 81.06 277 ARG A C 1
ATOM 2110 O O . ARG A 1 277 ? 1.931 15.953 7.161 1.00 81.06 277 ARG A O 1
ATOM 2117 N N . ARG A 1 278 ? 1.488 14.088 8.333 1.00 80.62 278 ARG A N 1
ATOM 2118 C CA . ARG A 1 278 ? 1.424 13.204 7.164 1.00 80.62 278 ARG A CA 1
ATOM 2119 C C . ARG A 1 278 ? 0.268 13.589 6.237 1.00 80.62 278 ARG A C 1
ATOM 2121 O O . ARG A 1 278 ? 0.460 13.685 5.026 1.00 80.62 278 ARG A O 1
ATOM 2128 N N . GLU A 1 279 ? -0.927 13.796 6.777 1.00 77.69 279 GLU A N 1
ATOM 2129 C CA . GLU A 1 279 ? -2.105 14.201 6.007 1.00 77.69 279 GLU A CA 1
ATOM 2130 C C . GLU A 1 279 ? -1.969 15.626 5.475 1.00 77.69 279 GLU A C 1
ATOM 2132 O O . GLU A 1 279 ? -2.366 15.876 4.340 1.00 77.69 279 GLU A O 1
ATOM 2137 N N . LEU A 1 280 ? -1.300 16.526 6.201 1.00 75.12 280 LEU A N 1
ATOM 2138 C CA . LEU A 1 280 ? -0.932 17.849 5.696 1.00 75.12 280 LEU A CA 1
ATOM 2139 C C . LEU A 1 280 ? -0.038 17.757 4.447 1.00 75.12 280 LEU A C 1
ATOM 2141 O O . LEU A 1 280 ? -0.250 18.500 3.488 1.00 75.12 280 LEU A O 1
ATOM 2145 N N . ALA A 1 281 ? 0.918 16.824 4.411 1.00 70.69 281 ALA A N 1
ATOM 2146 C CA . ALA A 1 281 ? 1.743 16.589 3.226 1.00 70.69 281 ALA A CA 1
ATOM 2147 C C . ALA A 1 281 ? 0.920 16.045 2.042 1.00 70.69 281 ALA A C 1
ATOM 2149 O O . ALA A 1 281 ? 1.108 16.4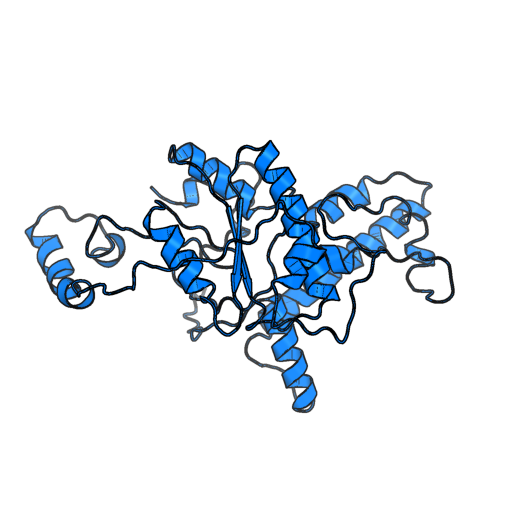87 0.907 1.00 70.69 281 ALA A O 1
ATOM 2150 N N . VAL A 1 282 ? -0.029 15.133 2.291 1.00 71.25 282 VAL A N 1
ATOM 2151 C CA . VAL A 1 282 ? -0.959 14.638 1.256 1.00 71.25 282 VAL A CA 1
ATOM 2152 C C . VAL A 1 282 ? -1.857 15.764 0.745 1.00 71.25 282 VAL A C 1
ATOM 2154 O O . VAL A 1 282 ? -1.984 15.940 -0.465 1.00 71.25 282 VAL A O 1
ATOM 2157 N N . ASN A 1 283 ? -2.423 16.560 1.651 1.00 71.56 283 ASN A N 1
ATOM 2158 C CA . ASN A 1 283 ? -3.223 17.743 1.359 1.00 71.56 283 ASN A CA 1
ATOM 2159 C C . ASN A 1 283 ? -2.447 18.718 0.466 1.00 71.56 283 ASN A C 1
ATOM 2161 O O . ASN A 1 283 ? -2.928 19.120 -0.593 1.00 71.56 283 ASN A O 1
ATOM 2165 N N . PHE A 1 284 ? -1.207 19.032 0.842 1.00 71.81 284 PHE A N 1
ATOM 2166 C CA . PHE A 1 284 ? -0.325 19.874 0.044 1.00 71.81 284 PHE A CA 1
ATOM 2167 C C . PHE A 1 284 ? -0.132 19.315 -1.372 1.00 71.81 284 PHE A C 1
ATOM 2169 O O . PHE A 1 284 ? -0.307 20.045 -2.348 1.00 71.81 284 PHE A O 1
ATOM 2176 N N . CYS A 1 285 ? 0.176 18.022 -1.504 1.00 69.06 285 CYS A N 1
ATOM 2177 C CA . CYS A 1 285 ? 0.381 17.394 -2.809 1.00 69.06 285 CYS A CA 1
ATOM 2178 C C . CYS A 1 285 ? -0.893 17.384 -3.661 1.00 69.06 285 CYS A C 1
ATOM 2180 O O . CYS A 1 285 ? -0.828 17.618 -4.868 1.00 69.06 285 CYS A O 1
ATOM 2182 N N . TRP A 1 286 ? -2.049 17.153 -3.037 1.00 66.25 286 TRP A N 1
ATOM 2183 C CA . TRP A 1 286 ? -3.351 17.158 -3.697 1.00 66.25 286 TRP A CA 1
ATOM 2184 C C . TRP A 1 286 ? -3.680 18.526 -4.297 1.00 66.25 286 TRP A C 1
ATOM 2186 O O . TRP A 1 286 ? -4.007 18.616 -5.481 1.00 66.25 286 TRP A O 1
ATOM 2196 N N . TYR A 1 287 ? -3.544 19.594 -3.508 1.00 67.81 287 TYR A N 1
ATOM 2197 C CA . TYR A 1 287 ? -3.896 20.947 -3.945 1.00 67.81 287 TYR A CA 1
ATOM 2198 C C . TYR A 1 287 ? -2.876 21.574 -4.900 1.00 67.81 287 TYR A C 1
ATOM 2200 O O . TYR A 1 287 ? -3.241 22.447 -5.683 1.00 67.81 287 TYR A O 1
ATOM 2208 N N . ASN A 1 288 ? -1.626 21.104 -4.904 1.00 67.81 288 ASN A N 1
ATOM 2209 C CA . ASN A 1 288 ? -0.571 21.658 -5.757 1.00 67.81 288 ASN A CA 1
ATOM 2210 C C . ASN A 1 288 ? -0.176 20.757 -6.941 1.00 67.81 288 ASN A C 1
ATOM 2212 O O . ASN A 1 288 ? 0.855 20.965 -7.584 1.00 67.81 288 ASN A O 1
ATOM 2216 N N . ARG A 1 289 ? -1.011 19.775 -7.288 1.00 63.22 289 ARG A N 1
ATOM 2217 C CA . ARG A 1 289 ? -0.746 18.815 -8.375 1.00 63.22 289 ARG A CA 1
ATOM 2218 C C . ARG A 1 289 ? -0.577 19.428 -9.776 1.00 63.22 289 ARG A C 1
ATOM 2220 O O . ARG A 1 289 ? -0.032 18.767 -10.653 1.00 63.22 289 ARG A O 1
ATOM 2227 N N . HIS A 1 290 ? -1.024 20.671 -9.988 1.00 56.38 290 HIS A N 1
ATOM 2228 C CA . HIS A 1 290 ? -0.996 21.372 -11.284 1.00 56.38 290 HIS A CA 1
ATOM 2229 C C . HIS A 1 290 ? 0.057 22.489 -11.379 1.00 56.38 290 HIS A C 1
ATOM 2231 O O . HIS A 1 290 ? 0.044 23.254 -12.335 1.00 56.38 290 HIS A O 1
ATOM 2237 N N . GLY A 1 291 ? 0.987 22.589 -10.421 1.00 51.84 291 GLY A N 1
ATOM 2238 C CA . GLY A 1 291 ? 2.128 23.500 -10.560 1.00 51.84 291 GLY A CA 1
ATOM 2239 C C . GLY A 1 291 ? 1.875 24.954 -10.153 1.00 51.84 291 GLY A C 1
ATOM 2240 O O . GLY A 1 291 ? 2.672 25.814 -10.511 1.00 51.84 291 GLY A O 1
ATOM 2241 N N . GLY A 1 292 ? 0.829 25.238 -9.370 1.00 50.25 292 GLY A N 1
ATOM 2242 C CA . GLY A 1 292 ? 0.637 26.537 -8.712 1.00 50.25 292 GLY A CA 1
ATOM 2243 C C . GLY A 1 292 ? 1.640 26.762 -7.576 1.00 50.25 292 GLY A C 1
ATOM 2244 O O . GLY A 1 292 ? 1.247 26.932 -6.430 1.00 50.25 292 GLY A O 1
ATOM 2245 N N . PHE A 1 293 ? 2.937 26.705 -7.867 1.00 56.19 293 PHE A N 1
ATOM 2246 C CA . PHE A 1 293 ? 3.989 26.988 -6.899 1.00 56.19 293 PHE A CA 1
ATOM 2247 C C . PHE A 1 293 ? 4.556 28.378 -7.191 1.00 56.19 293 PHE A C 1
ATOM 2249 O O . PHE A 1 293 ? 5.050 28.629 -8.288 1.00 56.19 293 PHE A O 1
ATOM 2256 N N . GLY A 1 294 ? 4.483 29.289 -6.218 1.00 49.94 294 GLY A N 1
ATOM 2257 C CA . GLY A 1 294 ? 5.153 30.588 -6.310 1.00 49.94 294 GLY A CA 1
ATOM 2258 C C . GLY A 1 294 ? 6.674 30.432 -6.441 1.00 49.94 294 GLY A C 1
ATOM 2259 O O . GLY A 1 294 ? 7.230 29.526 -5.823 1.00 49.94 294 GLY A O 1
ATOM 2260 N N . SER A 1 295 ? 7.267 31.302 -7.270 1.00 44.53 295 SER A N 1
ATOM 2261 C CA . SER A 1 295 ? 8.67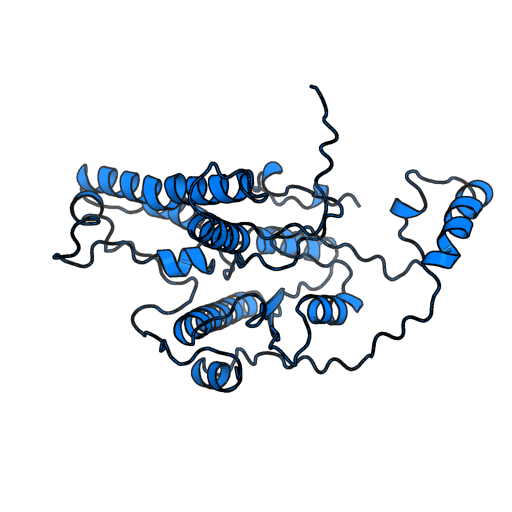0 31.707 -7.561 1.00 44.53 295 SER A CA 1
ATOM 2262 C C . SER A 1 295 ? 9.908 31.065 -6.886 1.00 44.53 295 SER A C 1
ATOM 2264 O O . SER A 1 295 ? 10.999 31.627 -6.968 1.00 44.53 295 SER A O 1
ATOM 2266 N N . GLY A 1 296 ? 9.831 29.891 -6.263 1.00 50.53 296 GLY A N 1
ATOM 2267 C CA . GLY A 1 296 ? 11.007 29.104 -5.895 1.00 50.53 296 GLY A CA 1
ATOM 2268 C C . GLY A 1 296 ? 11.607 28.482 -7.154 1.00 50.53 296 GLY A C 1
ATOM 2269 O O . GLY A 1 296 ? 10.873 27.851 -7.909 1.00 50.53 296 GLY A O 1
ATOM 2270 N N . GLY A 1 297 ? 12.910 28.679 -7.384 1.00 52.75 297 GLY A N 1
ATOM 2271 C CA . GLY A 1 297 ? 13.608 28.326 -8.631 1.00 52.75 297 GLY A CA 1
ATOM 2272 C C . GLY A 1 297 ? 13.256 26.955 -9.233 1.00 52.75 297 GLY A C 1
ATOM 2273 O O . GLY A 1 297 ? 12.920 26.006 -8.521 1.00 52.75 297 GLY A O 1
ATOM 2274 N N . GLU A 1 298 ? 13.361 26.852 -10.562 1.00 55.94 298 GLU A N 1
ATOM 2275 C CA . GLU A 1 298 ? 12.842 25.749 -11.396 1.00 55.94 298 GLU A CA 1
ATOM 2276 C C . GLU A 1 298 ? 13.138 24.337 -10.862 1.00 55.94 298 GLU A C 1
ATOM 2278 O O . GLU A 1 298 ? 12.245 23.486 -10.837 1.00 55.94 298 GLU A O 1
ATOM 2283 N N . ALA A 1 299 ? 14.350 24.095 -10.353 1.00 55.66 299 ALA A N 1
ATOM 2284 C CA . ALA A 1 299 ? 14.756 22.798 -9.808 1.00 55.66 299 ALA A CA 1
ATOM 2285 C C . ALA A 1 299 ? 13.953 22.382 -8.558 1.00 55.66 299 ALA A C 1
ATOM 2287 O O . ALA A 1 299 ? 13.560 21.220 -8.418 1.00 55.66 299 ALA A O 1
ATOM 2288 N N . ALA A 1 300 ? 13.648 23.326 -7.661 1.00 56.81 300 ALA A N 1
ATOM 2289 C CA . ALA A 1 300 ? 12.815 23.062 -6.489 1.00 56.81 300 ALA A CA 1
ATOM 2290 C C . ALA A 1 300 ? 11.358 22.789 -6.897 1.00 56.81 300 ALA A C 1
ATOM 2292 O O . ALA A 1 300 ? 10.693 21.939 -6.299 1.00 56.81 300 ALA A O 1
ATOM 2293 N N . GLY A 1 301 ? 10.875 23.463 -7.945 1.00 63.66 301 GLY A N 1
ATOM 2294 C CA . GLY A 1 301 ? 9.565 23.205 -8.542 1.00 63.66 301 GLY A CA 1
ATOM 2295 C C . GLY A 1 301 ? 9.458 21.814 -9.179 1.00 63.66 301 GLY A C 1
ATOM 2296 O O . GLY A 1 301 ? 8.436 21.146 -9.023 1.00 63.66 301 GLY A O 1
ATOM 2297 N N . GLU A 1 302 ? 10.508 21.349 -9.859 1.00 65.00 302 GLU A N 1
ATOM 2298 C CA . GLU A 1 302 ? 10.589 20.019 -10.485 1.00 65.00 302 GLU A CA 1
ATOM 2299 C C . GLU A 1 302 ? 10.574 18.890 -9.439 1.00 65.00 302 GLU A C 1
ATOM 2301 O O . GLU A 1 302 ? 9.748 17.976 -9.518 1.00 65.00 302 GLU A O 1
ATOM 2306 N N . ILE A 1 303 ? 11.425 18.981 -8.407 1.00 64.56 303 ILE A N 1
ATOM 2307 C CA . ILE A 1 303 ? 11.472 17.999 -7.308 1.00 64.56 303 ILE A CA 1
ATOM 2308 C C . ILE A 1 303 ? 10.114 17.927 -6.607 1.00 64.56 303 ILE A C 1
ATOM 2310 O O . ILE A 1 303 ? 9.580 16.837 -6.405 1.00 64.56 303 ILE A O 1
ATOM 2314 N N . ARG A 1 304 ? 9.503 19.077 -6.295 1.00 67.00 304 ARG A N 1
ATOM 2315 C CA . ARG A 1 304 ? 8.176 19.128 -5.664 1.00 67.00 304 ARG A CA 1
ATOM 2316 C C . ARG A 1 304 ? 7.099 18.501 -6.541 1.00 67.00 304 ARG A C 1
ATOM 2318 O O . ARG A 1 304 ? 6.301 17.724 -6.023 1.00 67.00 304 ARG A O 1
ATOM 2325 N N . ARG A 1 305 ? 7.094 18.766 -7.852 1.00 67.69 305 ARG A N 1
ATOM 2326 C CA . ARG A 1 305 ? 6.158 18.135 -8.800 1.00 67.69 305 ARG A CA 1
ATOM 2327 C C . ARG A 1 305 ? 6.325 16.616 -8.834 1.00 67.69 305 ARG A C 1
ATOM 2329 O O . ARG A 1 305 ? 5.324 15.905 -8.787 1.00 67.69 305 ARG A O 1
ATOM 2336 N N . ARG A 1 306 ? 7.562 16.108 -8.867 1.00 67.62 306 ARG A N 1
ATOM 2337 C CA . ARG A 1 306 ? 7.845 14.660 -8.821 1.00 67.62 306 ARG A CA 1
ATOM 2338 C C . ARG A 1 306 ? 7.395 14.033 -7.500 1.00 67.62 306 ARG A C 1
ATOM 2340 O O . ARG A 1 306 ? 6.735 12.997 -7.520 1.00 67.62 306 ARG A O 1
ATOM 2347 N N . THR A 1 307 ? 7.667 14.685 -6.371 1.00 67.88 307 THR A N 1
ATOM 2348 C CA . THR A 1 307 ? 7.219 14.232 -5.047 1.00 67.88 307 THR A CA 1
ATOM 2349 C C . THR A 1 307 ? 5.694 14.206 -4.952 1.00 67.88 307 THR A C 1
ATOM 2351 O O . THR A 1 307 ? 5.134 13.178 -4.579 1.00 67.88 307 THR A O 1
ATOM 2354 N N . CYS A 1 308 ? 5.004 15.272 -5.370 1.00 66.81 308 CYS A N 1
ATOM 2355 C CA . CYS A 1 308 ? 3.540 15.317 -5.361 1.00 66.81 308 CYS A CA 1
ATOM 2356 C C . CYS A 1 308 ? 2.936 14.247 -6.279 1.00 66.81 308 CYS A C 1
ATOM 2358 O O . CYS A 1 308 ? 2.017 13.549 -5.865 1.00 66.81 308 CYS A O 1
ATOM 2360 N N . ALA A 1 309 ? 3.487 14.059 -7.483 1.00 63.69 309 ALA A N 1
ATOM 2361 C CA . ALA A 1 309 ? 3.070 12.996 -8.398 1.00 63.69 309 ALA A CA 1
ATOM 2362 C C . ALA A 1 309 ? 3.205 11.606 -7.759 1.00 63.69 309 ALA A C 1
ATOM 2364 O O . ALA A 1 309 ? 2.279 10.807 -7.832 1.00 63.69 309 ALA A O 1
ATOM 2365 N N . SER A 1 310 ? 4.309 11.347 -7.052 1.00 62.41 310 SER A N 1
ATOM 2366 C CA . SER A 1 310 ? 4.495 10.076 -6.346 1.00 62.41 310 SER A CA 1
ATOM 2367 C C . SER A 1 310 ? 3.493 9.864 -5.200 1.00 62.41 310 SER A C 1
ATOM 2369 O O . SER A 1 310 ? 3.181 8.715 -4.887 1.00 62.41 310 SER A O 1
ATOM 2371 N N . ILE A 1 311 ? 2.975 10.954 -4.605 1.00 61.28 311 ILE A N 1
ATOM 2372 C CA . ILE A 1 311 ? 2.070 10.926 -3.445 1.00 61.28 311 ILE A CA 1
ATOM 2373 C C . ILE A 1 311 ? 0.585 10.877 -3.844 1.00 61.28 311 ILE A C 1
ATOM 2375 O O . ILE A 1 311 ? -0.207 10.193 -3.205 1.00 61.28 311 ILE A O 1
ATOM 2379 N N . VAL A 1 312 ? 0.168 11.597 -4.886 1.00 56.84 312 VAL A N 1
ATOM 2380 C CA . VAL A 1 312 ? -1.259 11.699 -5.263 1.00 56.84 312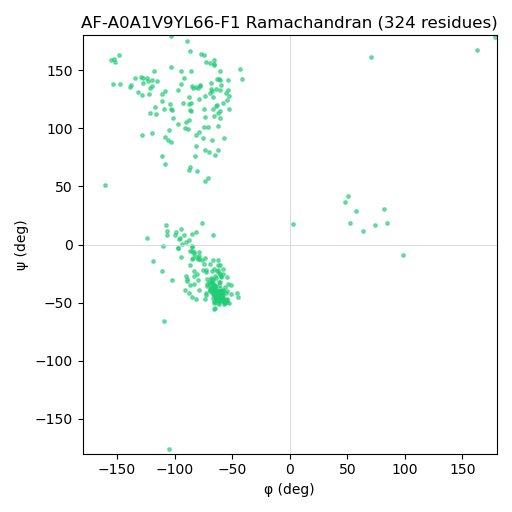 VAL A CA 1
ATOM 2381 C C . VAL A 1 312 ? -1.562 11.288 -6.708 1.00 56.84 312 VAL A C 1
ATOM 2383 O O . VAL A 1 312 ? -2.703 11.441 -7.146 1.00 56.84 312 VAL A O 1
ATOM 2386 N N . GLY A 1 313 ? -0.569 10.782 -7.448 1.00 55.12 313 GLY A N 1
ATOM 2387 C CA . GLY A 1 313 ? -0.662 10.476 -8.879 1.00 55.12 313 GLY A CA 1
ATOM 2388 C C . GLY A 1 313 ? -0.729 11.728 -9.764 1.00 55.12 313 GLY A C 1
ATOM 2389 O O . GLY A 1 313 ? -1.055 12.830 -9.304 1.00 55.12 313 GLY A O 1
ATOM 2390 N N . ARG A 1 314 ? -0.435 11.570 -11.057 1.00 46.94 314 ARG A N 1
ATOM 2391 C CA . ARG A 1 314 ? -0.627 12.604 -12.084 1.00 46.94 314 ARG A CA 1
ATOM 2392 C C . ARG A 1 314 ? -1.964 12.362 -12.819 1.00 46.94 314 ARG A C 1
ATOM 2394 O O . ARG A 1 314 ? -2.296 11.235 -13.184 1.00 46.94 314 ARG A O 1
ATOM 2401 N N . PRO A 1 315 ? -2.796 13.394 -13.021 1.00 41.09 315 PRO A N 1
ATOM 2402 C CA . PRO A 1 315 ? -3.966 13.268 -13.885 1.00 41.09 315 PRO A CA 1
ATOM 2403 C C . PRO A 1 315 ? -3.551 13.352 -15.363 1.00 41.09 315 PRO A C 1
ATOM 2405 O O . PRO A 1 315 ? -2.790 14.243 -15.734 1.00 41.09 315 PRO A O 1
ATOM 2408 N N . THR A 1 316 ? -4.098 12.482 -16.217 1.00 38.97 316 THR A N 1
ATOM 2409 C CA . THR A 1 316 ? -3.959 12.557 -17.689 1.00 38.97 316 THR A CA 1
ATOM 2410 C C . THR A 1 316 ? -5.119 13.283 -18.377 1.00 38.97 316 THR A C 1
ATOM 2412 O O . THR A 1 316 ? -5.236 13.250 -19.598 1.00 38.97 316 THR A O 1
ATOM 2415 N N . GLY A 1 317 ? -5.964 13.992 -17.621 1.00 35.75 317 GLY A N 1
ATOM 2416 C CA . GLY A 1 317 ? -7.091 14.762 -18.152 1.00 35.75 317 GLY A CA 1
ATOM 2417 C C . GLY A 1 317 ? -7.191 16.160 -17.546 1.00 35.75 317 GLY A C 1
ATOM 2418 O O . GLY A 1 317 ? -6.922 16.362 -16.361 1.00 35.75 317 GLY A O 1
ATOM 2419 N N . VAL A 1 318 ? -7.588 17.128 -18.376 1.00 28.12 318 VAL A N 1
ATOM 2420 C CA . VAL A 1 318 ? -7.866 18.513 -17.979 1.00 28.12 318 VAL A CA 1
ATOM 2421 C C . VAL A 1 318 ? -9.045 18.523 -17.002 1.00 28.12 318 VAL A C 1
ATOM 2423 O O . VAL A 1 318 ? -10.149 18.102 -17.340 1.00 28.12 318 VAL A O 1
ATOM 2426 N N . PHE A 1 319 ? -8.815 19.022 -15.786 1.00 34.56 319 PHE A N 1
ATOM 2427 C CA . PHE A 1 319 ? -9.882 19.414 -14.868 1.00 34.56 319 PHE A CA 1
ATOM 2428 C C . PHE A 1 319 ? -10.603 20.630 -15.459 1.00 34.56 319 PHE A C 1
ATOM 2430 O O . PHE A 1 319 ? -10.238 21.771 -15.181 1.00 34.56 319 PHE A O 1
ATOM 2437 N N . GLU A 1 320 ? -11.643 20.422 -16.262 1.00 24.72 320 GLU A N 1
ATOM 2438 C CA . GLU A 1 320 ? -12.616 21.491 -16.464 1.00 24.72 320 GLU A CA 1
ATOM 2439 C C . GLU A 1 320 ? -13.457 21.583 -15.185 1.00 24.72 320 GLU A C 1
ATOM 2441 O O . GLU A 1 320 ? -14.342 20.764 -14.928 1.00 24.72 320 GLU A O 1
ATOM 2446 N N . LYS A 1 321 ? -13.144 22.571 -14.334 1.00 27.52 321 LYS A N 1
ATOM 2447 C CA . LYS A 1 321 ? -14.033 23.013 -13.252 1.00 27.52 321 LYS A CA 1
ATOM 2448 C C . LYS A 1 321 ? -15.365 23.437 -13.881 1.00 27.52 321 LYS A C 1
ATOM 2450 O O . LYS A 1 321 ? -15.549 24.603 -14.214 1.00 27.52 321 LYS A O 1
ATOM 2455 N N . ARG A 1 322 ? -16.331 22.528 -13.999 1.00 25.97 322 ARG A N 1
ATOM 2456 C CA . ARG A 1 322 ? -17.736 22.940 -14.042 1.00 25.97 322 ARG A CA 1
ATOM 2457 C C . ARG A 1 322 ? -18.170 23.163 -12.606 1.00 25.97 322 ARG A C 1
ATOM 2459 O O . ARG A 1 322 ? -18.475 22.223 -11.880 1.00 25.97 322 ARG A O 1
ATOM 2466 N N . GLY A 1 323 ? -18.064 24.424 -12.192 1.00 25.03 323 GLY A N 1
ATOM 2467 C CA . GLY A 1 323 ? -18.540 24.885 -10.901 1.00 25.03 323 GLY A CA 1
ATOM 2468 C C . GLY A 1 323 ? -20.013 24.540 -10.734 1.00 25.03 323 GLY A C 1
ATOM 2469 O O . GLY A 1 323 ? -20.827 24.829 -11.607 1.00 25.03 323 GLY A O 1
ATOM 2470 N N . TYR A 1 324 ? -20.336 23.930 -9.603 1.00 25.23 324 TYR A N 1
ATOM 2471 C CA . TYR A 1 324 ? -21.664 24.038 -9.034 1.00 25.23 324 TYR A CA 1
ATOM 2472 C C . TYR A 1 324 ? -21.551 25.049 -7.901 1.00 25.23 324 TYR A C 1
ATOM 2474 O O . TYR A 1 324 ? -20.890 24.798 -6.893 1.00 25.23 324 TYR A O 1
ATOM 2482 N N . SER A 1 325 ? -22.125 26.228 -8.133 1.00 26.03 325 SER A N 1
ATOM 2483 C CA . SER A 1 325 ? -22.569 27.095 -7.049 1.00 26.03 325 SER A CA 1
ATOM 2484 C C . SER A 1 325 ? -23.633 26.344 -6.247 1.00 26.03 325 SER A C 1
ATOM 2486 O O . SER A 1 325 ? -24.399 25.570 -6.825 1.00 26.03 325 SER A O 1
ATOM 2488 N N . ILE A 1 326 ? -23.580 26.555 -4.934 1.00 31.39 326 ILE A N 1
ATOM 2489 C CA . ILE A 1 326 ? -24.437 25.988 -3.882 1.00 31.39 326 ILE A CA 1
ATOM 2490 C C . ILE A 1 326 ? -25.919 26.121 -4.244 1.00 31.39 326 ILE A C 1
ATOM 2492 O O . ILE A 1 326 ? -26.288 27.200 -4.761 1.00 31.39 326 ILE A O 1
#